Protein AF-A0A1Q8BU65-F1 (afdb_monomer_lite)

Structure (mmCIF, N/CA/C/O backbone):
data_AF-A0A1Q8BU65-F1
#
_entry.id   AF-A0A1Q8BU65-F1
#
loop_
_atom_site.group_PDB
_atom_site.id
_atom_site.type_symbol
_atom_site.label_atom_id
_atom_site.label_alt_id
_atom_site.label_comp_id
_atom_site.label_asym_id
_atom_site.label_entity_id
_atom_site.label_seq_id
_atom_site.pdbx_PDB_ins_code
_atom_site.Cartn_x
_atom_site.Cartn_y
_atom_site.Cartn_z
_atom_site.occupancy
_atom_site.B_iso_or_equiv
_atom_site.auth_seq_id
_atom_site.auth_comp_id
_atom_site.auth_asym_id
_atom_site.auth_atom_id
_atom_site.pdbx_PDB_model_num
ATOM 1 N N . MET A 1 1 ? 13.950 17.066 -36.944 1.00 43.44 1 MET A N 1
ATOM 2 C CA . MET A 1 1 ? 15.212 16.468 -36.474 1.00 43.44 1 MET A CA 1
ATOM 3 C C . MET A 1 1 ? 15.162 16.572 -34.968 1.00 43.44 1 MET A C 1
ATOM 5 O O . MET A 1 1 ? 15.185 17.680 -34.462 1.00 43.44 1 MET A O 1
ATOM 9 N N . SER A 1 2 ? 14.861 15.469 -34.291 1.00 47.00 2 SER A N 1
ATOM 10 C CA . SER A 1 2 ? 14.863 15.409 -32.830 1.00 47.00 2 SER A CA 1
ATOM 11 C C . SER A 1 2 ? 16.308 15.504 -32.362 1.00 47.00 2 SER A C 1
ATOM 13 O O . SER A 1 2 ? 17.124 14.721 -32.850 1.00 47.00 2 SER A O 1
ATOM 15 N N . ASP A 1 3 ? 16.612 16.438 -31.462 1.00 57.09 3 ASP A N 1
ATOM 16 C CA . ASP A 1 3 ? 17.866 16.412 -30.709 1.00 57.09 3 ASP A CA 1
ATOM 17 C C . ASP A 1 3 ? 17.994 15.014 -30.096 1.00 57.09 3 ASP A C 1
ATOM 19 O O . ASP A 1 3 ? 17.128 14.569 -29.338 1.00 57.09 3 ASP A O 1
ATOM 23 N N . GLY A 1 4 ? 18.995 14.264 -30.554 1.00 51.53 4 GLY A N 1
ATOM 24 C CA . GLY A 1 4 ? 19.267 12.932 -30.036 1.00 51.53 4 GLY A CA 1
ATOM 25 C C . GLY A 1 4 ? 19.590 13.030 -28.551 1.00 51.53 4 GLY A C 1
ATOM 26 O O . GLY A 1 4 ? 20.219 13.989 -28.110 1.00 51.53 4 GLY A O 1
ATOM 27 N N . PHE A 1 5 ? 19.151 12.043 -27.774 1.00 56.84 5 PHE A N 1
ATOM 28 C CA . PHE A 1 5 ? 19.595 11.895 -26.394 1.00 56.84 5 PHE A CA 1
ATOM 29 C C . PHE A 1 5 ? 21.089 11.546 -26.405 1.00 56.84 5 PHE A C 1
ATOM 31 O O . PHE A 1 5 ? 21.449 10.390 -26.612 1.00 56.84 5 PHE A O 1
ATOM 38 N N . ASP A 1 6 ? 21.943 12.553 -26.229 1.00 69.88 6 ASP A N 1
ATOM 39 C CA . ASP A 1 6 ? 23.376 12.377 -26.006 1.00 69.88 6 ASP A CA 1
ATOM 40 C C . ASP A 1 6 ? 23.592 12.014 -24.533 1.00 69.88 6 ASP A C 1
ATOM 42 O O . ASP A 1 6 ? 23.467 12.851 -23.637 1.00 69.88 6 ASP A O 1
ATOM 46 N N . VAL A 1 7 ? 23.799 10.725 -24.270 1.00 67.12 7 VAL A N 1
ATOM 47 C CA . VAL A 1 7 ? 24.029 10.203 -22.923 1.00 67.12 7 VAL A CA 1
ATOM 48 C C . VAL A 1 7 ? 25.521 9.953 -22.766 1.00 67.12 7 VAL A C 1
ATOM 50 O O . VAL A 1 7 ? 26.063 8.986 -23.298 1.00 67.12 7 VAL A O 1
ATOM 53 N N . SER A 1 8 ? 26.187 10.812 -21.997 1.00 78.50 8 SER A N 1
ATOM 54 C CA . SER A 1 8 ? 27.605 10.656 -21.686 1.00 78.50 8 SER A CA 1
ATOM 55 C C . SER A 1 8 ? 27.822 9.487 -20.719 1.00 78.50 8 SER A C 1
ATOM 57 O O . SER A 1 8 ? 27.457 9.546 -19.542 1.00 78.50 8 SER A O 1
ATOM 59 N N . VAL A 1 9 ? 28.460 8.418 -21.202 1.00 75.00 9 VAL A N 1
ATOM 60 C CA . VAL A 1 9 ? 28.850 7.247 -20.390 1.00 75.00 9 VAL A CA 1
ATOM 61 C C . VAL A 1 9 ? 29.740 7.658 -19.210 1.00 75.00 9 VAL A C 1
ATOM 63 O O . VAL A 1 9 ? 29.619 7.130 -18.104 1.00 75.00 9 VAL A O 1
ATOM 66 N N . GLU A 1 10 ? 30.595 8.656 -19.422 1.00 72.94 10 GLU A N 1
ATOM 67 C CA . GLU A 1 10 ? 31.465 9.221 -18.392 1.00 72.94 10 GLU A CA 1
ATOM 68 C C . GLU A 1 10 ? 30.662 9.934 -17.289 1.00 72.94 10 GLU A C 1
ATOM 70 O O . GLU A 1 10 ? 30.972 9.821 -16.101 1.00 72.94 10 GLU A O 1
ATOM 75 N N . GLU A 1 11 ? 29.587 10.636 -17.654 1.00 72.19 11 GLU A N 1
ATOM 76 C CA . GLU A 1 11 ? 28.695 11.284 -16.690 1.00 72.19 11 GLU A CA 1
ATOM 77 C C . GLU A 1 11 ? 27.907 10.259 -15.864 1.00 72.19 11 GLU A C 1
ATOM 79 O O . GLU A 1 11 ? 27.803 10.402 -14.644 1.00 72.19 11 GLU A O 1
ATOM 84 N N . LEU A 1 12 ? 27.442 9.178 -16.500 1.00 63.44 12 LEU A N 1
ATOM 85 C CA . LEU A 1 12 ? 26.808 8.044 -15.822 1.00 63.44 12 LEU A CA 1
ATOM 86 C C . LEU A 1 12 ? 27.739 7.395 -14.790 1.00 63.44 12 LEU A C 1
ATOM 88 O O . LEU A 1 12 ? 27.337 7.193 -13.641 1.00 63.44 12 LEU A O 1
ATOM 92 N N . ARG A 1 13 ? 28.994 7.113 -15.165 1.00 69.19 13 ARG A N 1
ATOM 93 C CA . ARG A 1 13 ? 30.001 6.541 -14.254 1.00 69.19 13 ARG A CA 1
ATOM 94 C C . ARG A 1 13 ? 30.304 7.476 -13.082 1.00 69.19 13 ARG A C 1
ATOM 96 O O . ARG A 1 13 ? 30.359 7.024 -11.938 1.00 69.19 13 ARG A O 1
ATOM 103 N N . ARG A 1 14 ? 30.422 8.784 -13.336 1.00 76.75 14 ARG A N 1
ATOM 104 C CA . ARG A 1 14 ? 30.618 9.798 -12.286 1.00 76.75 14 ARG A CA 1
ATOM 105 C C . ARG A 1 14 ? 29.435 9.865 -11.320 1.00 76.75 14 ARG A C 1
ATOM 107 O O . ARG A 1 14 ? 29.642 9.963 -10.112 1.00 76.75 14 ARG A O 1
ATOM 114 N N . HIS A 1 15 ? 28.207 9.792 -11.832 1.00 64.44 15 HIS A N 1
ATOM 115 C CA . HIS A 1 15 ? 27.009 9.802 -10.997 1.00 64.44 15 HIS A CA 1
ATOM 116 C C . HIS A 1 15 ? 26.916 8.542 -10.128 1.00 64.44 15 HIS A C 1
ATOM 118 O O . HIS A 1 15 ? 26.659 8.641 -8.930 1.00 64.44 15 HIS A O 1
ATOM 124 N N . ALA A 1 16 ? 27.207 7.370 -10.698 1.00 62.78 16 ALA A N 1
ATOM 125 C CA . ALA A 1 16 ? 27.256 6.109 -9.963 1.00 62.78 16 ALA A CA 1
ATOM 126 C C . ALA A 1 16 ? 28.295 6.138 -8.822 1.00 62.78 16 ALA A C 1
ATOM 128 O O . ALA A 1 16 ? 28.001 5.684 -7.716 1.00 62.78 16 ALA A O 1
ATOM 129 N N . ALA A 1 17 ? 29.474 6.727 -9.053 1.00 68.81 17 ALA A N 1
ATOM 130 C CA . ALA A 1 17 ? 30.494 6.908 -8.018 1.00 68.81 17 ALA A CA 1
ATOM 131 C C . ALA A 1 17 ? 30.021 7.837 -6.884 1.00 68.81 17 ALA A C 1
ATOM 133 O O . ALA A 1 17 ? 30.108 7.467 -5.716 1.00 68.81 17 ALA A O 1
ATOM 134 N N . ALA A 1 18 ? 29.439 8.995 -7.218 1.00 68.62 18 ALA A N 1
ATOM 135 C CA . ALA A 1 18 ? 28.913 9.937 -6.224 1.00 68.62 18 ALA A CA 1
ATOM 136 C C . ALA A 1 18 ? 27.801 9.318 -5.355 1.00 68.62 18 ALA A C 1
ATOM 138 O O . ALA A 1 18 ? 27.699 9.584 -4.157 1.00 68.62 18 ALA A O 1
ATOM 139 N N . VAL A 1 19 ? 26.976 8.468 -5.964 1.00 63.88 19 VAL A N 1
ATOM 140 C CA . VAL A 1 19 ? 25.928 7.702 -5.288 1.00 63.88 19 VAL A CA 1
ATOM 141 C C . VAL A 1 19 ? 26.532 6.667 -4.322 1.00 63.88 19 VAL A C 1
ATOM 143 O O . VAL A 1 19 ? 26.076 6.563 -3.181 1.00 63.88 19 VAL A O 1
ATOM 146 N N . GLY A 1 20 ? 27.603 5.973 -4.719 1.00 65.94 20 GLY A N 1
ATOM 147 C CA . GLY A 1 20 ? 28.366 5.081 -3.838 1.00 65.94 20 GLY A CA 1
ATOM 148 C C . GLY A 1 20 ? 29.001 5.803 -2.642 1.00 65.94 20 GLY A C 1
ATOM 149 O O . GLY A 1 20 ? 28.881 5.340 -1.505 1.00 65.94 20 GLY A O 1
ATOM 150 N N . ASP A 1 21 ? 29.597 6.976 -2.867 1.00 69.94 21 ASP A N 1
ATOM 151 C CA . ASP A 1 21 ? 30.180 7.803 -1.801 1.00 69.94 21 ASP A CA 1
ATOM 152 C C . ASP A 1 21 ? 29.122 8.242 -0.778 1.00 69.94 21 ASP A C 1
ATOM 154 O O . ASP A 1 21 ? 29.350 8.172 0.434 1.00 69.94 21 ASP A O 1
ATOM 158 N N . LEU A 1 22 ? 27.933 8.641 -1.247 1.00 60.38 22 LEU A N 1
ATOM 159 C CA . LEU A 1 22 ? 26.816 9.010 -0.378 1.00 60.38 22 LEU A CA 1
ATOM 160 C C . LEU A 1 22 ? 26.353 7.823 0.478 1.00 60.38 22 LEU A C 1
ATOM 162 O O . LEU A 1 22 ? 26.135 7.987 1.679 1.00 60.38 22 LEU A O 1
ATOM 166 N N . ALA A 1 23 ? 26.255 6.618 -0.092 1.00 62.38 23 ALA A N 1
ATOM 167 C CA . ALA A 1 23 ? 25.953 5.415 0.688 1.00 62.38 23 ALA A CA 1
ATOM 168 C C . ALA A 1 23 ? 27.019 5.125 1.756 1.00 62.38 23 ALA A C 1
ATOM 170 O O . ALA A 1 23 ? 26.667 4.769 2.883 1.00 62.38 23 ALA A O 1
ATOM 171 N N . GLY A 1 24 ? 28.303 5.333 1.449 1.00 66.38 24 GLY A N 1
ATOM 172 C CA . GLY A 1 24 ? 29.386 5.226 2.430 1.00 66.38 24 GLY A CA 1
ATOM 173 C C . GLY A 1 24 ? 29.240 6.226 3.584 1.00 66.38 24 GLY A C 1
ATOM 174 O O . GLY A 1 24 ? 29.381 5.865 4.757 1.00 66.38 24 GLY A O 1
ATOM 175 N N . GLN A 1 25 ? 28.873 7.474 3.279 1.00 69.06 25 GLN A N 1
ATOM 176 C CA . GLN A 1 25 ? 28.600 8.499 4.294 1.00 69.06 25 GLN A CA 1
ATOM 177 C C . GLN A 1 25 ? 27.406 8.118 5.178 1.00 69.06 25 GLN A C 1
ATOM 179 O O . GLN A 1 25 ? 27.493 8.193 6.401 1.00 69.06 25 GLN A O 1
ATOM 184 N N . VAL A 1 26 ? 26.318 7.628 4.584 1.00 63.75 26 VAL A N 1
ATOM 185 C CA . VAL A 1 26 ? 25.134 7.163 5.324 1.00 63.75 26 VAL A CA 1
ATOM 186 C C . VAL A 1 26 ? 25.473 5.969 6.226 1.00 63.75 26 VAL A C 1
ATOM 188 O O . VAL A 1 26 ? 25.103 5.956 7.400 1.00 63.75 26 VAL A O 1
ATOM 191 N N . SER A 1 27 ? 26.235 4.995 5.722 1.00 65.69 27 SER A N 1
ATOM 192 C CA . SER A 1 27 ? 26.669 3.831 6.504 1.00 65.69 27 SER A CA 1
ATOM 193 C C . SER A 1 27 ? 27.560 4.222 7.687 1.00 65.69 27 SER A C 1
ATOM 195 O O . SER A 1 27 ? 27.407 3.682 8.783 1.00 65.69 27 SER A O 1
ATOM 197 N N . SER A 1 28 ? 28.490 5.158 7.486 1.00 71.19 28 SER A N 1
ATOM 198 C CA . SER A 1 28 ? 29.379 5.640 8.553 1.00 71.19 28 SER A CA 1
ATOM 199 C C . SER A 1 28 ? 28.641 6.484 9.595 1.00 71.19 28 SER A C 1
ATOM 201 O O . SER A 1 28 ? 28.908 6.336 10.787 1.00 71.19 28 SER A O 1
ATOM 203 N N . ALA A 1 29 ? 27.657 7.289 9.184 1.00 67.38 29 ALA A N 1
ATOM 204 C CA . ALA A 1 29 ? 26.763 7.993 10.101 1.00 67.38 29 ALA A CA 1
ATOM 205 C C . ALA A 1 29 ? 25.936 7.013 10.951 1.00 67.38 29 ALA A C 1
ATOM 207 O O . ALA A 1 29 ? 25.823 7.197 12.161 1.00 67.38 29 ALA A O 1
ATOM 208 N N . GLY A 1 30 ? 2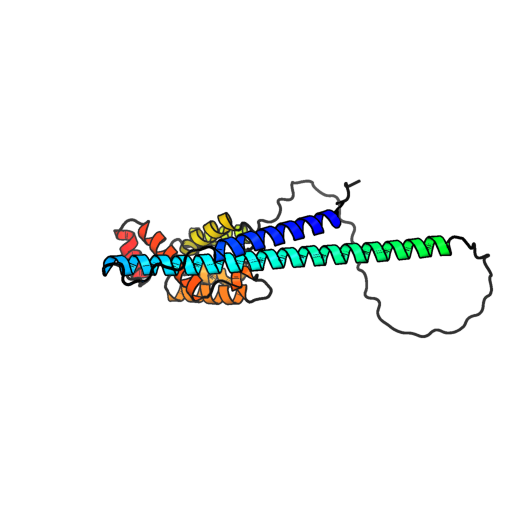5.429 5.932 10.347 1.00 63.00 30 GLY A N 1
ATOM 209 C CA . GLY A 1 30 ? 24.743 4.861 11.074 1.00 63.00 30 GLY A CA 1
ATOM 210 C C . GLY A 1 30 ? 25.642 4.183 12.114 1.00 63.00 30 GLY A C 1
ATOM 211 O O . GLY A 1 30 ? 25.217 3.967 13.250 1.00 63.00 30 GLY A O 1
ATOM 212 N N . ALA A 1 31 ? 26.905 3.918 11.767 1.00 70.25 31 ALA A N 1
ATOM 213 C CA . ALA A 1 31 ? 27.892 3.324 12.673 1.00 70.25 31 ALA A CA 1
ATOM 214 C C . ALA A 1 31 ? 28.334 4.264 13.812 1.00 70.25 31 ALA A C 1
ATOM 216 O O . ALA A 1 31 ? 28.728 3.790 14.875 1.00 70.25 31 ALA A O 1
ATOM 217 N N . ALA A 1 32 ? 28.248 5.583 13.614 1.00 72.31 32 ALA A N 1
ATOM 218 C CA . ALA A 1 32 ? 28.574 6.589 14.626 1.00 72.31 32 ALA A CA 1
ATOM 219 C C . ALA A 1 32 ? 27.469 6.787 15.682 1.00 72.31 32 ALA A C 1
ATOM 221 O O . ALA A 1 32 ? 27.647 7.568 16.620 1.00 72.31 32 ALA A O 1
ATOM 222 N N . THR A 1 33 ? 26.332 6.094 15.553 1.00 63.41 33 THR A N 1
ATOM 223 C CA . THR A 1 33 ? 25.245 6.170 16.533 1.00 63.41 33 THR A CA 1
ATOM 224 C C . THR A 1 33 ? 25.711 5.547 17.856 1.00 63.41 33 THR A C 1
ATOM 226 O O . THR A 1 33 ? 26.086 4.371 17.865 1.00 63.41 33 THR A O 1
ATOM 229 N N . PRO A 1 34 ? 25.715 6.293 18.979 1.00 64.44 34 PRO A N 1
ATOM 230 C CA . PRO A 1 34 ? 26.179 5.763 20.255 1.00 64.44 34 PRO A CA 1
ATOM 231 C C . PRO A 1 34 ? 25.346 4.538 20.671 1.00 64.44 34 PRO A C 1
ATOM 233 O O . PRO A 1 34 ? 24.143 4.495 20.393 1.00 64.44 34 PRO A O 1
ATOM 236 N N . PRO A 1 35 ? 25.959 3.538 21.332 1.00 66.12 35 PRO A N 1
ATOM 237 C CA . PRO A 1 35 ? 25.227 2.375 21.813 1.00 66.12 35 PRO A CA 1
ATOM 238 C C . PRO A 1 35 ? 24.107 2.819 22.768 1.00 66.12 35 PRO A C 1
ATOM 240 O O . PRO A 1 35 ? 24.286 3.801 23.498 1.00 66.12 35 PRO A O 1
ATOM 243 N N . PRO A 1 36 ? 22.956 2.121 22.775 1.00 60.84 36 PRO A N 1
ATOM 244 C CA . PRO A 1 36 ? 21.858 2.458 23.669 1.00 60.84 36 PRO A CA 1
ATOM 245 C C . PRO A 1 36 ? 22.358 2.464 25.115 1.00 60.84 36 PRO A C 1
ATOM 247 O O . PRO A 1 36 ? 23.048 1.546 25.562 1.00 60.84 36 PRO A O 1
ATOM 250 N N . VAL A 1 37 ? 22.038 3.540 25.832 1.00 67.62 37 VAL A N 1
ATOM 251 C CA . VAL A 1 37 ? 22.408 3.720 27.239 1.00 67.62 37 VAL A CA 1
ATOM 252 C C . VAL A 1 37 ? 21.786 2.575 28.047 1.00 67.62 37 VAL A C 1
ATOM 254 O O . VAL A 1 37 ? 20.583 2.341 27.949 1.00 67.62 37 VAL A O 1
ATOM 257 N N . GLY A 1 38 ? 22.610 1.831 28.794 1.00 58.50 38 GLY A N 1
ATOM 258 C CA . GLY A 1 38 ? 22.202 0.613 29.504 1.00 58.50 38 GLY A CA 1
ATOM 259 C C . GLY A 1 38 ? 20.982 0.820 30.410 1.00 58.50 38 GLY A C 1
ATOM 260 O O . GLY A 1 38 ? 20.897 1.808 31.140 1.00 58.50 38 GLY A O 1
ATOM 261 N N . GLY A 1 39 ? 20.042 -0.129 30.346 1.00 55.66 39 GLY A N 1
ATOM 262 C CA . GLY A 1 39 ? 18.684 -0.044 30.901 1.00 55.66 39 GLY A CA 1
ATOM 263 C C . GLY A 1 39 ? 18.560 0.090 32.423 1.00 55.66 39 GLY A C 1
ATOM 264 O O . GLY A 1 39 ? 17.457 0.331 32.905 1.00 55.66 39 GLY A O 1
ATOM 265 N N . ASP A 1 40 ? 19.658 0.015 33.174 1.00 59.66 40 ASP A N 1
ATOM 266 C CA . ASP A 1 40 ? 19.638 0.088 34.642 1.00 59.66 40 ASP A CA 1
ATOM 267 C C . ASP A 1 40 ? 19.577 1.529 35.186 1.00 59.66 40 ASP A C 1
ATOM 269 O O . ASP A 1 40 ? 19.433 1.740 36.390 1.00 59.66 40 ASP A O 1
ATOM 273 N N . ALA A 1 41 ? 19.683 2.544 34.321 1.00 57.19 41 ALA A N 1
ATOM 274 C CA . ALA A 1 41 ? 19.733 3.947 34.739 1.00 57.19 41 ALA A CA 1
ATOM 275 C C . ALA A 1 41 ? 18.356 4.595 34.983 1.00 57.19 41 ALA A C 1
ATOM 277 O O . ALA A 1 41 ? 18.295 5.716 35.494 1.00 57.19 41 ALA A O 1
ATOM 278 N N . PHE A 1 42 ? 17.246 3.933 34.636 1.00 54.03 42 PHE A N 1
ATOM 279 C CA . PHE A 1 42 ? 15.922 4.551 34.699 1.00 54.03 42 PHE A CA 1
ATOM 280 C C . PHE A 1 42 ? 14.871 3.672 35.390 1.00 54.03 42 PHE A C 1
ATOM 282 O O . PHE A 1 42 ? 14.851 2.456 35.246 1.00 54.03 42 PHE A O 1
ATOM 289 N N . SER A 1 43 ? 13.972 4.316 36.147 1.00 67.06 43 SER A N 1
ATOM 290 C CA . SER A 1 43 ? 12.814 3.680 36.804 1.00 67.06 43 SER A CA 1
ATOM 291 C C . SER A 1 43 ? 11.914 2.915 35.816 1.00 67.06 43 SER A C 1
ATOM 293 O O . SER A 1 43 ? 12.042 3.078 34.605 1.00 67.06 43 SER A O 1
ATOM 295 N N . THR A 1 44 ? 10.930 2.153 36.311 1.00 68.75 44 THR A N 1
ATOM 296 C CA . THR A 1 44 ? 9.953 1.404 35.489 1.00 68.75 44 THR A CA 1
ATOM 297 C C . THR A 1 44 ? 9.315 2.238 34.368 1.00 68.75 44 THR A C 1
ATOM 299 O O . THR A 1 44 ? 9.026 1.700 33.308 1.00 68.75 44 THR A O 1
ATOM 302 N N . ILE A 1 45 ? 9.142 3.555 34.554 1.00 63.16 45 ILE A N 1
ATOM 303 C CA . ILE A 1 45 ? 8.647 4.467 33.506 1.00 63.16 45 ILE A CA 1
ATOM 304 C C . ILE A 1 45 ? 9.699 4.689 32.411 1.00 63.16 45 ILE A C 1
ATOM 306 O O . ILE A 1 45 ? 9.369 4.705 31.230 1.00 63.16 45 ILE A O 1
ATOM 310 N N . GLY A 1 46 ? 10.973 4.828 32.771 1.00 54.03 46 GLY A N 1
ATOM 311 C CA . GLY A 1 46 ? 12.047 4.991 31.794 1.00 54.03 46 GLY A CA 1
ATOM 312 C C . GLY A 1 46 ? 12.381 3.714 31.027 1.00 54.03 46 GLY A C 1
ATOM 313 O O . GLY A 1 46 ? 12.780 3.818 29.874 1.00 54.03 46 GLY A O 1
ATOM 314 N N . ALA A 1 47 ? 12.121 2.527 31.585 1.00 58.88 47 ALA A N 1
ATOM 315 C CA . ALA A 1 47 ? 12.250 1.265 30.849 1.00 58.88 47 ALA A CA 1
ATOM 316 C C . ALA A 1 47 ? 11.376 1.240 29.575 1.00 58.88 47 ALA A C 1
ATOM 318 O O . ALA A 1 47 ? 11.839 0.800 28.522 1.00 58.88 47 ALA A O 1
ATOM 319 N N . PHE A 1 48 ? 10.159 1.800 29.630 1.00 65.62 48 PHE A N 1
ATOM 320 C CA . PHE A 1 48 ? 9.289 1.932 28.454 1.00 65.62 48 PHE A CA 1
ATOM 321 C C . PHE A 1 48 ? 9.863 2.885 27.395 1.00 65.62 48 PHE A C 1
ATOM 323 O O . PHE A 1 48 ? 9.859 2.553 26.211 1.00 65.62 48 PHE A O 1
ATOM 330 N N . PHE A 1 49 ? 10.391 4.047 27.799 1.00 62.97 49 PHE A N 1
ATOM 331 C CA . PHE A 1 49 ? 11.011 4.994 26.862 1.00 62.97 49 PHE A CA 1
ATOM 332 C C . PHE A 1 49 ? 12.280 4.423 26.226 1.00 62.97 49 PHE A C 1
ATOM 334 O O . PHE A 1 49 ? 12.483 4.586 25.025 1.00 62.97 49 PHE A O 1
ATOM 341 N N . THR A 1 50 ? 13.100 3.703 26.994 1.00 63.12 50 THR A N 1
ATOM 342 C CA . THR A 1 50 ? 14.284 3.018 26.465 1.00 63.12 50 THR A CA 1
ATOM 343 C C . THR A 1 50 ? 13.889 1.966 25.437 1.00 63.12 50 THR A C 1
ATOM 345 O O . THR A 1 50 ? 14.482 1.921 24.365 1.00 63.12 50 THR A O 1
ATOM 348 N N . GLN A 1 51 ? 12.854 1.166 25.702 1.00 66.31 51 GLN A N 1
ATOM 349 C CA . GLN A 1 51 ? 12.401 0.156 24.748 1.00 66.31 51 GLN A CA 1
ATOM 350 C C . GLN A 1 51 ? 11.823 0.774 23.466 1.00 66.31 51 GLN A C 1
ATOM 352 O O . GLN A 1 51 ? 12.104 0.282 22.373 1.00 66.31 51 GLN A O 1
ATOM 357 N N . ALA A 1 52 ? 11.100 1.893 23.575 1.00 58.44 52 ALA A N 1
ATOM 358 C CA . ALA A 1 52 ? 10.633 2.650 22.415 1.00 58.44 52 ALA A CA 1
ATOM 359 C C . ALA A 1 52 ? 11.798 3.226 21.588 1.00 58.44 52 ALA A C 1
ATOM 361 O O . ALA A 1 52 ? 11.783 3.142 20.363 1.00 58.44 52 ALA A O 1
ATOM 362 N N . LEU A 1 53 ? 12.832 3.766 22.244 1.00 54.25 53 LEU A N 1
ATOM 363 C CA . LEU A 1 53 ? 14.025 4.297 21.575 1.00 54.25 53 LEU A CA 1
ATOM 364 C C . LEU A 1 53 ? 14.867 3.198 20.916 1.00 54.25 53 LEU A C 1
ATOM 366 O O . LEU A 1 53 ? 15.363 3.402 19.811 1.00 54.25 53 LEU A O 1
ATOM 370 N N . VAL A 1 54 ? 15.007 2.035 21.560 1.00 68.38 54 VAL A N 1
ATOM 371 C CA . VAL A 1 54 ? 15.695 0.871 20.980 1.00 68.38 54 VAL A CA 1
ATOM 372 C C . VAL A 1 54 ? 14.951 0.387 19.739 1.00 68.38 54 VAL A C 1
ATOM 374 O O . VAL A 1 54 ? 15.570 0.259 18.687 1.00 68.38 54 VAL A O 1
ATOM 377 N N . SER A 1 55 ? 13.628 0.224 19.824 1.00 65.81 55 SER A N 1
ATOM 378 C CA . SER A 1 55 ? 12.807 -0.189 18.681 1.00 65.81 55 SER A CA 1
ATOM 379 C C . SER A 1 55 ? 12.865 0.823 17.530 1.00 65.81 55 SER A C 1
ATOM 381 O O . SER A 1 55 ? 13.069 0.441 16.379 1.00 65.81 55 SER A O 1
ATOM 383 N N . ALA A 1 56 ? 12.770 2.124 17.823 1.00 57.03 56 ALA A N 1
ATOM 384 C CA . ALA A 1 56 ? 12.920 3.168 16.810 1.00 57.03 56 ALA A CA 1
ATOM 385 C C . ALA A 1 56 ? 14.328 3.168 16.182 1.00 57.03 56 ALA A C 1
ATOM 387 O O . ALA A 1 56 ? 14.472 3.388 14.980 1.00 57.03 56 ALA A O 1
ATOM 388 N N . GLY A 1 57 ? 15.367 2.893 16.975 1.00 61.56 57 GLY A N 1
ATOM 389 C CA . GLY A 1 57 ? 16.745 2.770 16.500 1.00 61.56 57 GLY A CA 1
ATOM 390 C C . GLY A 1 57 ? 16.970 1.549 15.604 1.00 61.56 57 GLY A C 1
ATOM 391 O O . GLY A 1 57 ? 17.708 1.642 14.624 1.00 61.56 57 GLY A O 1
ATOM 392 N N . GLU A 1 58 ? 16.325 0.421 15.899 1.00 68.38 58 GLU A N 1
ATOM 393 C CA . GLU A 1 58 ? 16.336 -0.773 15.044 1.00 68.38 58 GLU A CA 1
ATOM 394 C C . GLU A 1 58 ? 15.646 -0.508 13.703 1.00 68.38 58 GLU A C 1
ATOM 396 O O . GLU A 1 58 ? 16.252 -0.758 12.662 1.00 68.38 58 GLU A O 1
ATOM 401 N N . GLN A 1 59 ? 14.459 0.107 13.718 1.00 58.50 59 GLN A N 1
ATOM 402 C CA . GLN A 1 59 ? 13.743 0.506 12.499 1.00 58.50 59 GLN A CA 1
ATOM 403 C C . GLN A 1 59 ? 14.553 1.500 11.654 1.00 58.50 59 GLN A C 1
ATOM 405 O O . GLN A 1 59 ? 14.608 1.388 10.430 1.00 58.50 59 GLN A O 1
ATOM 410 N N . LEU A 1 60 ? 15.228 2.463 12.296 1.00 61.03 60 LEU A N 1
ATOM 411 C CA . LEU A 1 60 ? 16.108 3.400 11.599 1.00 61.03 60 LEU A CA 1
ATOM 412 C C . LEU A 1 60 ? 17.307 2.682 10.965 1.00 61.03 60 LEU A C 1
ATOM 414 O O . LEU A 1 60 ? 17.646 2.967 9.818 1.00 61.03 60 LEU A O 1
ATOM 418 N N . ARG A 1 61 ? 17.940 1.742 11.679 1.00 65.25 61 ARG A N 1
ATOM 419 C CA . ARG A 1 61 ? 19.062 0.952 11.148 1.00 65.25 61 ARG A CA 1
ATOM 420 C C . ARG A 1 61 ? 18.633 0.122 9.940 1.00 65.25 61 ARG A C 1
ATOM 422 O O . ARG A 1 61 ? 19.319 0.141 8.924 1.00 65.25 61 ARG A O 1
ATOM 429 N N . GLU A 1 62 ? 17.486 -0.541 10.021 1.00 70.81 62 GLU A N 1
ATOM 430 C CA . GLU A 1 62 ? 16.923 -1.322 8.918 1.00 70.81 62 GLU A CA 1
ATOM 431 C C . GLU A 1 62 ? 16.595 -0.448 7.696 1.00 70.81 62 GLU A C 1
ATOM 433 O O . GLU A 1 62 ? 16.913 -0.809 6.557 1.00 70.81 62 GLU A O 1
ATOM 438 N N . ALA A 1 63 ? 16.019 0.738 7.918 1.00 61.34 63 ALA A N 1
ATOM 439 C CA . ALA A 1 63 ? 15.755 1.702 6.855 1.00 61.34 63 ALA A CA 1
ATOM 440 C C . ALA A 1 63 ? 17.053 2.192 6.188 1.00 61.34 63 ALA A C 1
ATOM 442 O O . ALA A 1 63 ? 17.106 2.309 4.962 1.00 61.34 63 ALA A O 1
ATOM 443 N N . LEU A 1 64 ? 18.112 2.431 6.971 1.00 63.91 64 LEU A N 1
ATOM 444 C CA . LEU A 1 64 ? 19.430 2.821 6.461 1.00 63.91 64 LEU A CA 1
ATOM 445 C C . LEU A 1 64 ? 20.081 1.700 5.643 1.00 63.91 64 LEU A C 1
ATOM 447 O O . LEU A 1 64 ? 20.553 1.963 4.540 1.00 63.91 64 LEU A O 1
ATOM 451 N N . GLU A 1 65 ? 20.066 0.460 6.138 1.00 72.75 65 GLU A N 1
ATOM 452 C CA . GLU A 1 65 ? 20.560 -0.710 5.398 1.00 72.75 65 GLU A CA 1
ATOM 453 C C . GLU A 1 65 ? 19.790 -0.941 4.094 1.00 72.75 65 GLU A C 1
ATOM 455 O O . GLU A 1 65 ? 20.347 -1.339 3.072 1.00 72.75 65 GLU A O 1
ATOM 460 N N . THR A 1 66 ? 18.486 -0.685 4.108 1.00 69.75 66 THR A N 1
ATOM 461 C CA . THR A 1 66 ? 17.653 -0.780 2.909 1.00 69.75 66 THR A CA 1
ATOM 462 C C . THR A 1 66 ? 17.982 0.333 1.918 1.00 69.75 66 THR A C 1
ATOM 464 O O . THR A 1 66 ? 18.106 0.075 0.719 1.00 69.75 66 THR A O 1
ATOM 467 N N . GLY A 1 67 ? 18.186 1.556 2.411 1.00 63.12 67 GLY A N 1
ATOM 468 C CA . GLY A 1 67 ? 18.628 2.690 1.605 1.00 63.12 67 GLY A CA 1
ATOM 469 C C . GLY A 1 67 ? 19.972 2.427 0.927 1.00 63.12 67 GLY A C 1
ATOM 470 O O . GLY A 1 67 ? 20.098 2.649 -0.276 1.00 63.12 67 GLY A O 1
ATOM 471 N N . THR A 1 68 ? 20.953 1.885 1.654 1.00 67.75 68 THR A N 1
ATOM 472 C CA . THR A 1 68 ? 22.264 1.541 1.083 1.00 67.75 68 THR A CA 1
ATOM 473 C C . THR A 1 68 ? 22.176 0.418 0.052 1.00 67.75 68 THR A C 1
ATOM 475 O O . THR A 1 68 ? 22.809 0.535 -0.996 1.00 67.75 68 THR A O 1
ATOM 478 N N . ARG A 1 69 ? 21.348 -0.617 0.267 1.00 71.94 69 ARG A N 1
ATOM 479 C CA . ARG A 1 69 ? 21.086 -1.649 -0.759 1.00 71.94 69 ARG A CA 1
ATOM 480 C C . ARG A 1 69 ? 20.464 -1.055 -2.022 1.00 71.94 69 ARG A C 1
ATOM 482 O O . ARG A 1 69 ? 20.974 -1.286 -3.110 1.00 71.94 69 ARG A O 1
ATOM 489 N N . SER A 1 70 ? 19.423 -0.233 -1.884 1.00 66.62 70 SER A N 1
ATOM 490 C CA . SER A 1 70 ? 18.768 0.396 -3.039 1.00 66.62 70 SER A CA 1
ATOM 491 C C . SER A 1 70 ? 19.725 1.296 -3.823 1.00 66.62 70 SER A C 1
ATOM 493 O O . SER A 1 70 ? 19.649 1.360 -5.047 1.00 66.62 70 SER A O 1
ATOM 495 N N . VAL A 1 71 ? 20.621 1.995 -3.128 1.00 67.50 71 VAL A N 1
ATOM 496 C CA . VAL A 1 71 ? 21.671 2.804 -3.747 1.00 67.50 71 VAL A CA 1
ATOM 497 C C . VAL A 1 71 ? 22.676 1.927 -4.507 1.00 67.50 71 VAL A C 1
ATOM 499 O O . VAL A 1 71 ? 23.012 2.243 -5.650 1.00 67.50 71 VAL A O 1
ATOM 502 N N . ALA A 1 72 ? 23.109 0.808 -3.924 1.00 68.44 72 ALA A N 1
ATOM 503 C CA . ALA A 1 72 ? 23.995 -0.146 -4.590 1.00 68.44 72 ALA A CA 1
ATOM 504 C C . ALA A 1 72 ? 23.343 -0.782 -5.834 1.00 68.44 72 ALA A C 1
ATOM 506 O O . ALA A 1 72 ? 24.008 -0.977 -6.854 1.00 68.44 72 ALA A O 1
ATOM 507 N N . ASP A 1 73 ? 22.035 -1.042 -5.797 1.00 68.06 73 ASP A N 1
ATOM 508 C CA . ASP A 1 73 ? 21.285 -1.551 -6.950 1.00 68.06 73 ASP A CA 1
ATOM 509 C C . ASP A 1 73 ? 21.228 -0.517 -8.084 1.00 68.06 73 ASP A C 1
ATOM 511 O O . ASP A 1 73 ? 21.439 -0.858 -9.249 1.00 68.06 73 ASP A O 1
ATOM 515 N N . VAL A 1 74 ? 21.001 0.763 -7.756 1.00 68.31 74 VAL A N 1
ATOM 516 C CA . VAL A 1 74 ? 21.038 1.866 -8.734 1.00 68.31 74 VAL A CA 1
ATOM 517 C C . VAL A 1 74 ? 22.425 1.985 -9.354 1.00 68.31 74 VAL A C 1
ATOM 519 O O . VAL A 1 74 ? 22.535 2.047 -10.577 1.00 68.31 74 VAL A O 1
ATOM 522 N N . GLN A 1 75 ? 23.480 1.969 -8.538 1.00 70.56 75 GLN A N 1
ATOM 523 C CA . GLN A 1 75 ? 24.860 1.976 -9.022 1.00 70.56 75 GLN A CA 1
ATOM 524 C C . GLN A 1 75 ? 25.099 0.820 -10.006 1.00 70.56 75 GLN A C 1
ATOM 526 O O . GLN A 1 75 ? 25.558 1.049 -11.123 1.00 70.56 75 GLN A O 1
ATOM 531 N N . THR A 1 76 ? 24.727 -0.402 -9.617 1.00 72.81 76 THR A N 1
ATOM 532 C CA . THR A 1 76 ? 24.862 -1.606 -10.451 1.00 72.81 76 THR A CA 1
ATOM 533 C C . THR A 1 76 ? 24.115 -1.463 -11.778 1.00 72.81 76 THR A C 1
ATOM 535 O O . THR A 1 76 ? 24.662 -1.774 -12.837 1.00 72.81 76 THR A O 1
ATOM 538 N N . GLY A 1 77 ? 22.883 -0.947 -11.744 1.00 69.06 77 GLY A N 1
ATOM 539 C CA . GLY A 1 77 ? 22.074 -0.711 -12.938 1.00 69.06 77 GLY A CA 1
ATOM 540 C C . GLY A 1 77 ? 22.700 0.308 -13.890 1.00 69.06 77 GLY A C 1
ATOM 541 O O . GLY A 1 77 ? 22.764 0.061 -15.093 1.00 69.06 77 GLY A O 1
ATOM 542 N N . LEU A 1 78 ? 23.207 1.427 -13.364 1.00 71.56 78 LEU A N 1
ATOM 543 C CA . LEU A 1 78 ? 23.877 2.454 -14.169 1.00 71.56 78 LEU A CA 1
ATOM 544 C C . LEU A 1 78 ? 25.170 1.921 -14.803 1.00 71.56 78 LEU A C 1
ATOM 546 O O . LEU A 1 78 ? 25.415 2.188 -15.979 1.00 71.56 78 LEU A O 1
ATOM 550 N N . SER A 1 79 ?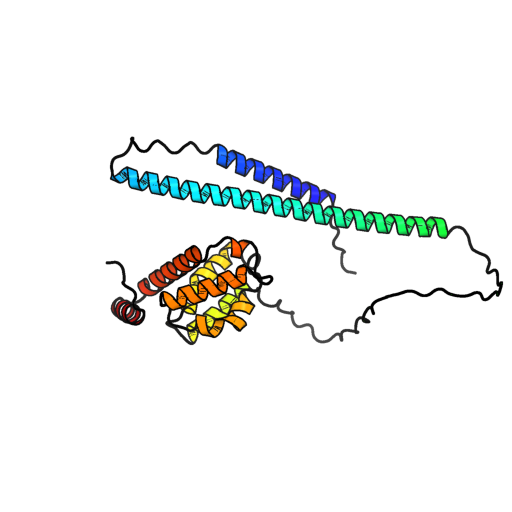 25.961 1.127 -14.071 1.00 71.75 79 SER A N 1
ATOM 551 C CA . SER A 1 79 ? 27.145 0.453 -14.620 1.00 71.75 79 SER A CA 1
ATOM 552 C C . SER A 1 79 ? 26.781 -0.521 -15.742 1.00 71.75 79 SER A C 1
ATOM 554 O O . SER A 1 79 ? 27.380 -0.465 -16.809 1.00 71.75 79 SER A O 1
ATOM 556 N N . ALA A 1 80 ? 25.748 -1.346 -15.557 1.00 71.44 80 ALA A N 1
ATOM 557 C CA . ALA A 1 80 ? 25.299 -2.270 -16.596 1.00 71.44 80 ALA A CA 1
ATOM 558 C C . ALA A 1 80 ? 24.817 -1.541 -17.864 1.00 71.44 80 ALA A C 1
ATOM 560 O O . ALA A 1 80 ? 25.089 -1.989 -18.976 1.00 71.44 80 ALA A O 1
ATOM 561 N N . VAL A 1 81 ? 24.120 -0.408 -17.715 1.00 73.12 81 VAL A N 1
ATOM 562 C CA . VAL A 1 81 ? 23.709 0.430 -18.853 1.00 73.12 81 VAL A CA 1
ATOM 563 C C . VAL A 1 81 ? 24.931 1.005 -19.571 1.00 73.12 81 VAL A C 1
ATOM 565 O O . VAL A 1 81 ? 25.002 0.914 -20.796 1.00 73.12 81 VAL A O 1
ATOM 568 N N . ALA A 1 82 ? 25.904 1.541 -18.831 1.00 76.25 82 ALA A N 1
ATOM 569 C CA . ALA A 1 82 ? 27.158 2.038 -19.395 1.00 76.25 82 ALA A CA 1
ATOM 570 C C . ALA A 1 82 ? 27.891 0.957 -20.215 1.00 76.25 82 ALA A C 1
ATOM 572 O O . ALA A 1 82 ? 28.278 1.221 -21.352 1.00 76.25 82 ALA A O 1
ATOM 573 N N . ASP A 1 83 ? 27.992 -0.268 -19.692 1.00 78.31 83 ASP A N 1
ATOM 574 C CA . ASP A 1 83 ? 28.642 -1.394 -20.379 1.00 78.31 83 ASP A CA 1
ATOM 575 C C . ASP A 1 83 ? 27.915 -1.800 -21.675 1.00 78.31 83 ASP A C 1
ATOM 577 O O . ASP A 1 83 ? 28.537 -2.252 -22.640 1.00 78.31 83 ASP A O 1
ATOM 581 N N . VAL A 1 84 ? 26.585 -1.655 -21.723 1.00 82.12 84 VAL A N 1
ATOM 582 C CA . VAL A 1 84 ? 25.801 -1.899 -22.944 1.00 82.12 84 VAL A CA 1
ATOM 583 C C . VAL A 1 84 ? 26.071 -0.821 -23.989 1.00 82.12 84 VAL A C 1
ATOM 585 O O . VAL A 1 84 ? 26.266 -1.163 -25.154 1.00 82.12 84 VAL A O 1
ATOM 588 N N . TYR A 1 85 ? 26.111 0.454 -23.591 1.00 82.81 85 TYR A N 1
ATOM 589 C CA . TYR A 1 85 ? 26.432 1.551 -24.508 1.00 82.81 85 TYR A CA 1
ATOM 590 C C . TYR A 1 85 ? 27.834 1.401 -25.099 1.00 82.81 85 TYR A C 1
ATOM 592 O O . TYR A 1 85 ? 27.977 1.477 -26.316 1.00 82.81 85 TYR A O 1
ATOM 600 N N . GLU A 1 86 ? 28.835 1.107 -24.267 1.00 87.50 86 GLU A N 1
ATOM 601 C CA . GLU A 1 86 ? 30.216 0.882 -24.712 1.00 87.50 86 GLU A CA 1
ATOM 602 C C . GLU A 1 86 ? 30.297 -0.279 -25.715 1.00 87.50 86 GLU A C 1
ATOM 604 O O . GLU A 1 86 ? 30.873 -0.141 -26.789 1.00 87.50 86 GLU A O 1
ATOM 609 N N . ARG A 1 87 ? 29.605 -1.395 -25.447 1.00 88.12 87 ARG A N 1
ATOM 610 C CA . ARG A 1 87 ? 29.563 -2.539 -26.372 1.00 88.12 87 ARG A CA 1
ATOM 611 C C . ARG A 1 87 ? 28.900 -2.210 -27.712 1.00 88.12 87 ARG A C 1
ATOM 613 O O . ARG A 1 87 ? 29.333 -2.713 -28.752 1.00 88.12 87 ARG A O 1
ATOM 620 N N . VAL A 1 88 ? 27.813 -1.436 -27.697 1.00 87.44 88 VAL A N 1
ATOM 621 C CA . VAL A 1 88 ? 27.126 -1.003 -28.925 1.00 87.44 88 VAL A CA 1
ATOM 622 C C . VAL A 1 88 ? 28.030 -0.074 -29.731 1.00 87.44 88 VAL A C 1
ATOM 624 O O . VAL A 1 88 ? 28.134 -0.246 -30.946 1.00 87.44 88 VAL A O 1
ATOM 627 N N . ASP A 1 89 ? 28.720 0.851 -29.065 1.00 86.06 89 ASP A N 1
ATOM 628 C CA . ASP A 1 89 ? 29.660 1.771 -29.705 1.00 86.06 89 ASP A CA 1
ATOM 629 C C . ASP A 1 89 ? 30.851 1.025 -30.326 1.00 86.06 89 ASP A C 1
ATOM 631 O O . ASP A 1 89 ? 31.127 1.186 -31.514 1.00 86.06 89 ASP A O 1
ATOM 635 N N . ASP A 1 90 ? 31.460 0.088 -29.594 1.00 92.12 90 ASP A N 1
ATOM 636 C CA . ASP A 1 90 ? 32.527 -0.780 -30.105 1.00 92.12 90 ASP A CA 1
ATOM 637 C C . ASP A 1 90 ? 32.084 -1.589 -31.331 1.00 92.12 90 ASP A C 1
ATOM 639 O O . ASP A 1 90 ? 32.839 -1.748 -32.295 1.00 92.12 90 ASP A O 1
ATOM 643 N N . THR A 1 91 ? 30.847 -2.097 -31.316 1.00 91.56 91 THR A N 1
ATOM 644 C CA . THR A 1 91 ? 30.275 -2.848 -32.442 1.00 91.56 91 THR A CA 1
ATOM 645 C C . THR A 1 91 ? 30.108 -1.947 -33.666 1.00 91.56 91 THR A C 1
ATOM 647 O O . THR A 1 91 ? 30.472 -2.339 -34.777 1.00 91.56 91 THR A O 1
ATOM 650 N N . HIS A 1 92 ? 29.606 -0.722 -33.488 1.00 88.56 92 HIS A N 1
ATOM 651 C CA . HIS A 1 92 ? 29.491 0.247 -34.577 1.00 88.56 92 HIS A CA 1
ATOM 652 C C . HIS A 1 92 ? 30.859 0.693 -35.104 1.00 88.56 92 HIS A C 1
ATOM 654 O O . HIS A 1 92 ? 31.051 0.742 -36.320 1.00 88.56 92 HIS A O 1
ATOM 660 N N . ALA A 1 93 ? 31.830 0.947 -34.225 1.00 91.62 93 ALA A N 1
ATOM 661 C CA . ALA A 1 93 ? 33.192 1.296 -34.611 1.00 91.62 93 ALA A CA 1
ATOM 662 C C . ALA A 1 93 ? 33.860 0.177 -35.431 1.00 91.62 93 ALA A C 1
ATOM 664 O O . ALA A 1 93 ? 34.544 0.456 -36.416 1.00 91.62 93 ALA A O 1
ATOM 665 N N . GLN A 1 94 ? 33.634 -1.093 -35.075 1.00 91.12 94 GLN A N 1
ATOM 666 C CA . GLN A 1 94 ? 34.111 -2.242 -35.853 1.00 91.12 94 GLN A CA 1
ATOM 667 C C . GLN A 1 94 ? 33.447 -2.329 -37.231 1.00 91.12 94 GLN A C 1
ATOM 669 O O . GLN A 1 94 ? 34.144 -2.529 -38.226 1.00 91.12 94 GLN A O 1
ATOM 674 N N . LEU A 1 95 ? 32.125 -2.141 -37.310 1.00 88.62 95 LEU A N 1
ATOM 675 C CA . LEU A 1 95 ? 31.408 -2.138 -38.588 1.00 88.62 95 LEU A CA 1
ATOM 676 C C . LEU A 1 95 ? 31.914 -1.029 -39.517 1.00 88.62 95 LEU A C 1
ATOM 678 O O . LEU A 1 95 ? 32.158 -1.295 -40.691 1.00 88.62 95 LEU A O 1
ATOM 682 N N . LEU A 1 96 ? 32.129 0.182 -38.995 1.00 88.69 96 LEU A N 1
ATOM 683 C CA . LEU A 1 96 ? 32.665 1.301 -39.775 1.00 88.69 96 LEU A CA 1
ATOM 684 C C . LEU A 1 96 ? 34.082 1.020 -40.292 1.00 88.69 96 LEU A C 1
ATOM 686 O O . LEU A 1 96 ? 34.345 1.263 -41.466 1.00 88.69 96 LEU A O 1
ATOM 690 N N . ARG A 1 97 ? 34.964 0.419 -39.478 1.00 87.06 97 ARG A N 1
ATOM 691 C CA . ARG A 1 97 ? 36.305 0.003 -39.937 1.00 87.06 97 ARG A CA 1
ATOM 692 C C . ARG A 1 97 ? 36.245 -1.015 -41.074 1.00 87.06 97 ARG A C 1
ATOM 694 O O . ARG A 1 97 ? 36.993 -0.882 -42.034 1.00 87.06 97 ARG A O 1
ATOM 701 N N . ILE A 1 98 ? 35.343 -1.997 -41.002 1.00 85.75 98 ILE A N 1
ATOM 702 C CA . ILE A 1 98 ? 35.167 -2.990 -42.075 1.00 85.75 98 ILE A CA 1
ATOM 703 C C . ILE A 1 98 ? 34.699 -2.317 -43.372 1.00 85.75 98 ILE A C 1
ATOM 705 O O . ILE A 1 98 ? 35.156 -2.690 -44.452 1.00 85.75 98 ILE A O 1
ATOM 709 N N . VAL A 1 99 ? 33.805 -1.325 -43.288 1.00 84.38 99 VAL A N 1
ATOM 710 C CA . VAL A 1 99 ? 33.366 -0.559 -44.465 1.00 84.38 99 VAL A CA 1
ATOM 711 C C . VAL A 1 99 ? 34.510 0.274 -45.050 1.00 84.38 99 VAL A C 1
ATOM 713 O O . VAL A 1 99 ? 34.681 0.269 -46.268 1.00 84.38 99 VAL A O 1
ATOM 716 N N . ASP A 1 100 ? 35.322 0.927 -44.217 1.00 82.25 100 ASP A N 1
ATOM 717 C CA . ASP A 1 100 ? 36.468 1.723 -44.675 1.00 82.25 100 ASP A CA 1
ATOM 718 C C . ASP A 1 100 ? 37.571 0.851 -45.305 1.00 82.25 100 ASP A C 1
ATOM 720 O O . ASP A 1 100 ? 38.114 1.195 -46.356 1.00 82.25 100 ASP A O 1
ATOM 724 N N . GLU A 1 101 ? 37.866 -0.314 -44.722 1.00 81.38 101 GLU A N 1
ATOM 725 C CA . GLU A 1 101 ? 38.844 -1.271 -45.259 1.00 81.38 101 GLU A CA 1
ATOM 726 C C . GLU A 1 101 ? 38.322 -2.002 -46.511 1.00 81.38 101 GLU A C 1
ATOM 728 O O . GLU A 1 101 ? 39.093 -2.320 -47.420 1.00 81.38 101 GLU A O 1
ATOM 733 N N . GLY A 1 102 ? 37.007 -2.228 -46.604 1.00 67.44 102 GLY A N 1
ATOM 734 C CA . GLY A 1 102 ? 36.342 -2.833 -47.763 1.00 67.44 102 GLY A CA 1
ATOM 735 C C . GLY A 1 102 ? 36.054 -1.862 -48.916 1.00 67.44 102 GLY A C 1
ATOM 736 O O . GLY A 1 102 ? 35.893 -2.297 -50.055 1.00 67.44 102 GLY A O 1
ATOM 737 N N . GLY A 1 103 ? 36.015 -0.551 -48.656 1.00 61.53 103 GLY A N 1
ATOM 738 C CA . GLY A 1 103 ? 35.698 0.495 -49.637 1.00 61.53 103 GLY A CA 1
ATOM 739 C C . GLY A 1 103 ? 36.852 0.894 -50.567 1.00 61.53 103 GLY A C 1
ATOM 740 O O . GLY A 1 103 ? 36.634 1.623 -51.534 1.00 61.53 103 GLY A O 1
ATOM 741 N N . GLY A 1 104 ? 38.075 0.414 -50.307 1.00 54.66 104 GLY A N 1
ATOM 742 C CA . GLY A 1 104 ? 39.281 0.748 -51.079 1.00 54.66 104 GLY A CA 1
ATOM 743 C C . GLY A 1 104 ? 39.578 -0.153 -52.284 1.00 54.66 104 GLY A C 1
ATOM 744 O O . GLY A 1 104 ? 40.431 0.186 -53.102 1.00 54.66 104 GLY A O 1
ATOM 745 N N . ALA A 1 105 ? 38.883 -1.279 -52.439 1.00 56.47 105 ALA A N 1
ATOM 746 C CA . ALA A 1 105 ? 39.051 -2.160 -53.588 1.00 56.47 105 ALA A CA 1
ATOM 747 C C . ALA A 1 105 ? 37.745 -2.208 -54.376 1.00 56.47 105 ALA A C 1
ATOM 749 O O . ALA A 1 105 ? 36.856 -2.983 -54.048 1.00 56.47 105 ALA A O 1
ATOM 750 N N . SER A 1 106 ? 37.634 -1.396 -55.434 1.00 56.66 106 SER A N 1
ATOM 751 C CA . SER A 1 106 ? 36.656 -1.658 -56.495 1.00 56.66 106 SER A CA 1
ATOM 752 C C . SER A 1 106 ? 36.890 -3.079 -57.013 1.00 56.66 106 SER A C 1
ATOM 754 O O . SER A 1 106 ? 37.927 -3.317 -57.639 1.00 56.66 106 SER A O 1
ATOM 756 N N . PRO A 1 107 ? 35.979 -4.039 -56.786 1.00 52.88 107 PRO A N 1
ATOM 757 C CA . PRO A 1 107 ? 36.048 -5.302 -57.482 1.00 52.88 107 PRO A CA 1
ATOM 758 C C . PRO A 1 107 ? 35.512 -5.014 -58.881 1.00 52.88 107 PRO A C 1
ATOM 760 O O . PRO A 1 107 ? 34.336 -4.686 -59.051 1.00 52.88 107 PRO A O 1
ATOM 763 N N . GLU A 1 108 ? 36.373 -5.097 -59.894 1.00 56.09 108 GLU A N 1
ATOM 764 C CA . GLU A 1 108 ? 35.890 -5.224 -61.266 1.00 56.09 108 GLU A CA 1
ATOM 765 C C . GLU A 1 108 ? 34.835 -6.345 -61.329 1.00 56.09 108 GLU A C 1
ATOM 767 O O . GLU A 1 108 ? 35.012 -7.397 -60.699 1.00 56.09 108 GLU A O 1
ATOM 772 N N . PRO A 1 109 ? 33.739 -6.163 -62.084 1.00 52.16 109 PRO A N 1
ATOM 773 C CA . PRO A 1 109 ? 32.700 -7.170 -62.216 1.00 52.16 109 PRO A CA 1
ATOM 774 C C . PRO A 1 109 ? 33.229 -8.347 -63.043 1.00 52.16 109 PRO A C 1
ATOM 776 O O . PRO A 1 109 ? 33.075 -8.399 -64.264 1.00 52.16 109 PRO A O 1
ATOM 779 N N . ARG A 1 110 ? 33.852 -9.324 -62.378 1.00 51.84 110 ARG A N 1
ATOM 780 C CA . ARG A 1 110 ? 34.190 -10.609 -62.992 1.00 51.84 110 ARG A CA 1
ATOM 781 C C . ARG A 1 110 ? 32.917 -11.442 -63.093 1.00 51.84 110 ARG A C 1
ATOM 783 O O . ARG A 1 110 ? 32.448 -12.046 -62.132 1.00 51.84 110 ARG A O 1
ATOM 790 N N . THR A 1 111 ? 32.334 -11.414 -64.282 1.00 56.53 111 THR A N 1
ATOM 791 C CA . THR A 1 111 ? 31.263 -12.308 -64.704 1.00 56.53 111 THR A CA 1
ATOM 792 C C . THR A 1 111 ? 31.859 -13.685 -64.974 1.00 56.53 111 THR A C 1
ATOM 794 O O . THR A 1 111 ? 32.253 -13.973 -66.093 1.00 56.53 111 THR A O 1
ATOM 797 N N . ASP A 1 112 ? 31.919 -14.545 -63.958 1.00 45.16 112 ASP A N 1
ATOM 798 C CA . ASP A 1 112 ? 32.099 -15.979 -64.190 1.00 45.16 112 ASP A CA 1
ATOM 799 C C . ASP A 1 112 ? 30.951 -16.764 -63.564 1.00 45.16 112 ASP A C 1
ATOM 801 O O . ASP A 1 112 ? 30.788 -16.900 -62.350 1.00 45.16 112 ASP A O 1
ATOM 805 N N . ALA A 1 113 ? 30.109 -17.250 -64.467 1.00 52.91 113 ALA A N 1
ATOM 806 C CA . ALA A 1 113 ? 29.025 -18.157 -64.197 1.00 52.91 113 ALA A CA 1
ATOM 807 C C . ALA A 1 113 ? 29.588 -19.552 -63.911 1.00 52.91 113 ALA A C 1
ATOM 809 O O . ALA A 1 113 ? 29.920 -20.284 -64.835 1.00 52.91 113 ALA A O 1
ATOM 810 N N . THR A 1 114 ? 29.577 -19.975 -62.648 1.00 49.34 114 THR A N 1
ATOM 811 C CA . THR A 1 114 ? 29.527 -21.408 -62.329 1.00 49.34 114 THR A CA 1
ATOM 812 C C . THR A 1 114 ? 28.724 -21.664 -61.061 1.00 49.34 114 THR A C 1
ATOM 814 O O . THR A 1 114 ? 29.168 -21.479 -59.935 1.00 49.34 114 THR A O 1
ATOM 817 N N . ARG A 1 115 ? 27.497 -22.118 -61.314 1.00 53.47 115 ARG A N 1
ATOM 818 C CA . ARG A 1 115 ? 26.622 -22.934 -60.471 1.00 53.47 115 ARG A CA 1
ATOM 819 C C . ARG A 1 115 ? 27.420 -23.928 -59.605 1.00 53.47 115 ARG A C 1
ATOM 821 O O . ARG A 1 115 ? 28.057 -24.816 -60.162 1.00 53.47 115 ARG A O 1
ATOM 828 N N . SER A 1 116 ? 27.288 -23.865 -58.277 1.00 46.34 116 SER A N 1
ATOM 829 C CA . SER A 1 116 ? 27.433 -25.047 -57.414 1.00 46.34 116 SER A CA 1
ATOM 830 C C . SER A 1 116 ? 26.710 -24.881 -56.073 1.00 46.34 116 SER A C 1
ATOM 832 O O . SER A 1 116 ? 26.437 -23.772 -55.632 1.00 46.34 116 SER A O 1
ATOM 834 N N . ALA A 1 117 ? 26.327 -26.024 -55.517 1.00 47.12 117 ALA A N 1
ATOM 835 C CA . ALA A 1 117 ? 25.248 -26.280 -54.573 1.00 47.12 117 ALA A CA 1
ATOM 836 C C . ALA A 1 117 ? 25.346 -25.623 -53.181 1.00 47.12 117 ALA A C 1
ATOM 838 O O . ALA A 1 117 ? 26.421 -25.346 -52.659 1.00 47.12 117 ALA A O 1
ATOM 839 N N . ALA A 1 118 ? 24.158 -25.475 -52.589 1.00 45.03 118 ALA A N 1
ATOM 840 C CA . ALA A 1 118 ? 23.867 -25.100 -51.208 1.00 45.03 118 ALA A CA 1
ATOM 841 C C . ALA A 1 118 ? 24.555 -25.987 -50.149 1.00 45.03 118 ALA A C 1
ATOM 843 O O . ALA A 1 118 ? 24.933 -27.128 -50.428 1.00 45.03 118 ALA A O 1
ATOM 844 N N . PRO A 1 119 ? 24.540 -25.525 -48.888 1.00 51.94 119 PRO A N 1
ATOM 845 C CA . PRO A 1 119 ? 23.768 -26.278 -47.905 1.00 51.94 119 PRO A CA 1
ATOM 846 C C . PRO A 1 119 ? 22.782 -25.397 -47.123 1.00 51.94 119 PRO A C 1
ATOM 848 O O . PRO A 1 119 ? 23.018 -24.219 -46.866 1.00 51.94 119 PRO A O 1
ATOM 851 N N . ALA A 1 120 ? 21.653 -26.011 -46.777 1.00 52.94 120 ALA A N 1
ATOM 852 C CA . ALA A 1 120 ? 20.679 -25.512 -45.816 1.00 52.94 120 ALA A CA 1
ATOM 853 C C . ALA A 1 120 ? 21.290 -25.456 -44.405 1.00 52.94 120 ALA A C 1
ATOM 855 O O . ALA A 1 120 ? 22.107 -26.321 -44.092 1.00 52.94 120 ALA A O 1
ATOM 856 N N . ASP A 1 121 ? 20.909 -24.472 -43.578 1.00 43.91 121 ASP A N 1
ATOM 857 C CA . ASP A 1 121 ? 20.029 -24.614 -42.391 1.00 43.91 121 ASP A CA 1
ATOM 858 C C . ASP A 1 121 ? 19.939 -23.249 -41.626 1.00 43.91 121 ASP A C 1
ATOM 860 O O . ASP A 1 121 ? 20.460 -22.258 -42.138 1.00 43.91 121 ASP A O 1
ATOM 864 N N . PRO A 1 122 ? 19.256 -23.097 -40.468 1.00 54.34 122 PRO A N 1
ATOM 865 C CA . PRO A 1 122 ? 17.851 -22.706 -40.340 1.00 54.34 122 PRO A CA 1
ATOM 866 C C . PRO A 1 122 ? 17.612 -21.336 -39.653 1.00 54.34 122 PRO A C 1
ATOM 868 O O . PRO A 1 122 ? 18.489 -20.738 -39.040 1.00 54.34 122 PRO A O 1
ATOM 871 N N . ALA A 1 123 ? 16.338 -20.922 -39.669 1.00 46.88 123 ALA A N 1
ATOM 872 C CA . ALA A 1 123 ? 15.690 -19.980 -38.746 1.00 46.88 123 ALA A CA 1
ATOM 873 C C . ALA A 1 123 ? 16.096 -18.493 -38.816 1.00 46.88 123 ALA A C 1
ATOM 875 O O . ALA A 1 123 ? 16.868 -17.982 -38.010 1.00 46.88 123 ALA A O 1
ATOM 876 N N . THR A 1 124 ? 15.412 -17.741 -39.683 1.00 42.16 124 THR A N 1
ATOM 877 C CA . THR A 1 124 ? 15.264 -16.286 -39.527 1.00 42.16 124 THR A CA 1
ATOM 878 C C . THR A 1 124 ? 13.796 -15.975 -39.270 1.00 42.16 124 THR A C 1
ATOM 880 O O . THR A 1 124 ? 12.940 -16.161 -40.135 1.00 42.16 124 THR A O 1
ATOM 883 N N . GLY A 1 125 ? 13.503 -15.567 -38.035 1.00 38.16 125 GLY A N 1
ATOM 884 C CA . GLY A 1 125 ? 12.186 -15.113 -37.614 1.00 38.16 125 GLY A CA 1
ATOM 885 C C . GLY A 1 125 ? 11.752 -13.880 -38.401 1.00 38.16 125 GLY A C 1
ATOM 886 O O . GLY A 1 125 ? 12.540 -12.973 -38.661 1.00 38.16 125 GLY A O 1
ATOM 887 N N . ALA A 1 126 ? 10.479 -13.874 -38.786 1.00 39.22 126 ALA A N 1
ATOM 888 C CA . ALA A 1 126 ? 9.827 -12.778 -39.474 1.00 39.22 126 ALA A CA 1
ATOM 889 C C . ALA A 1 126 ? 9.887 -11.493 -38.633 1.00 39.22 126 ALA A C 1
ATOM 891 O O . ALA A 1 126 ? 9.209 -11.368 -37.613 1.00 39.22 126 ALA A O 1
ATOM 892 N N . VAL A 1 127 ? 10.668 -10.518 -39.094 1.00 39.03 127 VAL A N 1
ATOM 893 C CA . VAL A 1 127 ? 10.534 -9.126 -38.669 1.00 39.03 127 VAL A CA 1
ATOM 894 C C . VAL A 1 127 ? 9.246 -8.606 -39.304 1.00 39.03 127 VAL A C 1
ATOM 896 O O . VAL A 1 127 ? 9.160 -8.436 -40.521 1.00 39.03 127 VAL A O 1
ATOM 899 N N . GLN A 1 128 ? 8.211 -8.427 -38.482 1.00 41.59 128 GLN A N 1
ATOM 900 C CA . GLN A 1 128 ? 6.971 -7.771 -38.884 1.00 41.59 128 GLN A CA 1
ATOM 901 C C . GLN A 1 128 ? 7.285 -6.367 -39.405 1.00 41.59 128 GLN A C 1
ATOM 903 O O . GLN A 1 128 ? 7.880 -5.545 -38.710 1.00 41.59 128 GLN A O 1
ATOM 908 N N . GLN A 1 129 ? 6.864 -6.115 -40.644 1.00 39.03 129 GLN A N 1
ATOM 909 C CA . GLN A 1 129 ? 6.816 -4.792 -41.250 1.00 39.03 129 GLN A CA 1
ATOM 910 C C . GLN A 1 129 ? 6.050 -3.836 -40.331 1.00 39.03 129 GLN A C 1
ATOM 912 O O . GLN A 1 129 ? 4.877 -4.056 -40.025 1.00 39.03 129 GLN A O 1
ATOM 917 N N . ALA A 1 130 ? 6.725 -2.768 -39.910 1.00 38.62 130 ALA A N 1
ATOM 918 C CA . ALA A 1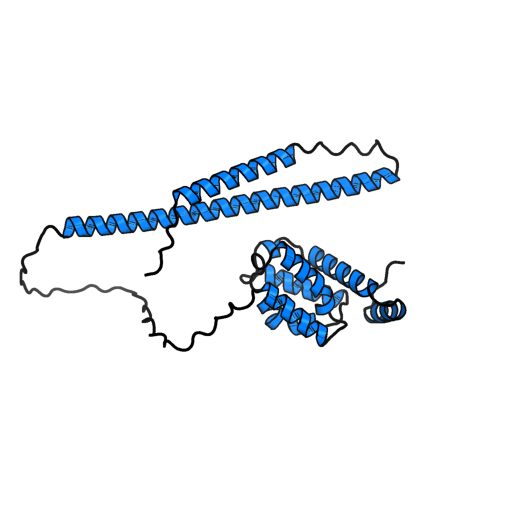 130 ? 6.113 -1.654 -39.209 1.00 38.62 130 ALA A CA 1
ATOM 919 C C . ALA A 1 130 ? 5.035 -1.025 -40.105 1.00 38.62 130 ALA A C 1
ATOM 921 O O . ALA A 1 130 ? 5.324 -0.481 -41.172 1.00 38.62 130 ALA A O 1
ATOM 922 N N . GLY A 1 131 ? 3.782 -1.146 -39.669 1.00 39.12 131 GLY A N 1
ATOM 923 C CA . GLY A 1 131 ? 2.636 -0.518 -40.305 1.00 39.12 131 GLY A CA 1
ATOM 924 C C . GLY A 1 131 ? 2.743 1.004 -40.255 1.00 39.12 131 GLY A C 1
ATOM 925 O O . GLY A 1 131 ? 3.069 1.594 -39.227 1.00 39.12 131 GLY A O 1
ATOM 926 N N . VAL A 1 132 ? 2.442 1.628 -41.390 1.00 39.69 132 VAL A N 1
ATOM 927 C CA . VAL A 1 132 ? 2.250 3.070 -41.548 1.00 39.69 132 VAL A CA 1
ATOM 928 C C . VAL A 1 132 ? 1.157 3.528 -40.578 1.00 39.69 132 VAL A C 1
ATOM 930 O O . VAL A 1 132 ? -0.007 3.162 -40.736 1.00 39.69 132 VAL A O 1
ATOM 933 N N . VAL A 1 133 ? 1.525 4.310 -39.560 1.00 40.97 133 VAL A N 1
ATOM 934 C CA . VAL A 1 133 ? 0.567 4.888 -38.607 1.00 40.97 133 VAL A CA 1
ATOM 935 C C . VAL A 1 133 ? -0.073 6.125 -39.252 1.00 40.97 133 VAL A C 1
ATOM 937 O O . VAL A 1 133 ? 0.656 7.036 -39.654 1.00 40.97 133 VAL A O 1
ATOM 940 N N . PRO A 1 134 ? -1.409 6.192 -39.389 1.00 42.00 134 PRO A N 1
ATOM 941 C CA . PRO A 1 134 ? -2.069 7.354 -39.963 1.00 42.00 134 PRO A CA 1
ATOM 942 C C . PRO A 1 134 ? -1.934 8.569 -39.037 1.00 42.00 134 PRO A C 1
ATOM 944 O O . PRO A 1 134 ? -2.251 8.518 -37.849 1.00 42.00 134 PRO A O 1
ATOM 947 N N . VAL A 1 135 ? -1.478 9.680 -39.616 1.00 47.50 135 VAL A N 1
ATOM 948 C CA . VAL A 1 135 ? -1.418 11.007 -38.994 1.00 47.50 135 VAL A CA 1
ATOM 949 C C . VAL A 1 135 ? -2.848 11.520 -38.821 1.00 47.50 135 VAL A C 1
ATOM 951 O O . VAL A 1 135 ? -3.451 12.040 -39.757 1.00 47.50 135 VAL A O 1
ATOM 954 N N . GLY A 1 136 ? -3.409 11.336 -37.627 1.00 46.44 136 GLY A N 1
ATOM 955 C CA . GLY A 1 136 ? -4.757 11.776 -37.286 1.00 46.44 136 GLY A CA 1
ATOM 956 C C . GLY A 1 136 ? -4.860 12.273 -35.846 1.00 46.44 136 GLY A C 1
ATOM 957 O O . GLY A 1 136 ? -4.843 11.477 -34.918 1.00 46.44 136 GLY A O 1
ATOM 958 N N . LEU A 1 137 ? -5.057 13.590 -35.712 1.00 42.50 137 LEU A N 1
ATOM 959 C CA . LEU A 1 137 ? -5.623 14.316 -34.564 1.00 42.50 137 LEU A CA 1
ATOM 960 C C . LEU A 1 137 ? -4.741 14.459 -33.309 1.00 42.50 137 LEU A C 1
ATOM 962 O O . LEU A 1 137 ? -4.788 13.692 -32.353 1.00 42.50 137 LEU A O 1
ATOM 966 N N . THR A 1 138 ? -4.014 15.576 -33.296 1.00 44.16 138 THR A N 1
ATOM 967 C CA . THR A 1 138 ? -3.331 16.196 -32.156 1.00 44.16 138 THR A CA 1
ATOM 968 C C . THR A 1 138 ? -4.331 16.706 -31.109 1.00 44.16 138 THR A C 1
ATOM 970 O O . THR A 1 138 ? -4.614 17.901 -31.028 1.00 44.16 138 THR A O 1
ATOM 973 N N . GLY A 1 139 ? -4.879 15.806 -30.299 1.00 45.78 139 GLY A N 1
ATOM 974 C CA . GLY A 1 139 ? -5.202 16.131 -28.908 1.00 45.78 139 GLY A CA 1
ATOM 975 C C . GLY A 1 139 ? -3.962 15.874 -28.045 1.00 45.78 139 GLY A C 1
ATOM 976 O O . GLY A 1 139 ? -3.159 15.013 -28.413 1.00 45.78 139 GLY A O 1
ATOM 977 N N . PRO A 1 140 ? -3.748 16.584 -26.922 1.00 40.25 140 PRO A N 1
ATOM 978 C CA . PRO A 1 140 ? -2.720 16.177 -25.975 1.00 40.25 140 PRO A CA 1
ATOM 979 C C . PRO A 1 140 ? -3.037 14.744 -25.541 1.00 40.25 140 PRO A C 1
ATOM 981 O O . PRO A 1 140 ? -4.069 14.494 -24.919 1.00 40.25 140 PRO A O 1
ATOM 984 N N . VAL A 1 141 ? -2.178 13.795 -25.916 1.00 41.28 141 VAL A N 1
ATOM 985 C CA . VAL A 1 141 ? -2.258 12.421 -25.425 1.00 41.28 141 VAL A CA 1
ATOM 986 C C . VAL A 1 141 ? -1.987 12.507 -23.931 1.00 41.28 141 VAL A C 1
ATOM 988 O O . VAL A 1 141 ? -0.844 12.652 -23.503 1.00 41.28 141 VAL A O 1
ATOM 991 N N . GLN A 1 142 ? -3.052 12.520 -23.132 1.00 45.78 142 GLN A N 1
ATOM 992 C CA . GLN A 1 142 ? -2.934 12.420 -21.688 1.00 45.78 142 GLN A CA 1
ATOM 993 C C . GLN A 1 142 ? -2.277 11.072 -21.420 1.00 45.78 142 GLN A C 1
ATOM 995 O O . GLN A 1 142 ? -2.846 10.029 -21.748 1.00 45.78 142 GLN A O 1
ATOM 1000 N N . ALA A 1 143 ? -1.044 11.102 -20.909 1.00 50.78 143 ALA A N 1
ATOM 1001 C CA . ALA A 1 143 ? -0.359 9.887 -20.510 1.00 50.78 143 ALA A CA 1
ATOM 1002 C C . ALA A 1 143 ? -1.307 9.093 -19.596 1.00 50.78 143 ALA A C 1
ATOM 1004 O O . ALA A 1 143 ? -1.949 9.703 -18.729 1.00 50.78 143 ALA A O 1
ATOM 1005 N N . PRO A 1 144 ? -1.453 7.774 -19.810 1.00 68.94 144 PRO A N 1
ATOM 1006 C CA . PRO A 1 144 ? -2.324 6.971 -18.973 1.00 68.94 144 PRO A CA 1
ATOM 1007 C C . PRO A 1 144 ? -1.933 7.191 -17.506 1.00 68.94 144 PRO A C 1
ATOM 1009 O O . PRO A 1 144 ? -0.737 7.265 -17.203 1.00 68.94 144 PRO A O 1
ATOM 1012 N N . PRO A 1 145 ? -2.914 7.363 -16.604 1.00 79.50 145 PRO A N 1
ATOM 1013 C CA . PRO A 1 145 ? -2.632 7.627 -15.204 1.00 79.50 145 PRO A CA 1
ATOM 1014 C C . PRO A 1 145 ? -1.714 6.535 -14.657 1.00 79.50 145 PRO A C 1
ATOM 1016 O O . PRO A 1 145 ? -1.900 5.352 -14.951 1.00 79.50 145 PRO A O 1
ATOM 1019 N N . GLY A 1 146 ? -0.720 6.941 -13.867 1.00 92.00 146 GLY A N 1
ATOM 1020 C CA . GLY A 1 146 ? 0.187 6.005 -13.220 1.00 92.00 146 GLY A CA 1
ATOM 1021 C C . GLY A 1 146 ? -0.573 4.962 -12.397 1.00 92.00 146 GLY A C 1
ATOM 1022 O O . GLY A 1 146 ? -1.705 5.181 -11.955 1.00 92.00 146 GLY A O 1
ATOM 1023 N N . GLN A 1 147 ? 0.026 3.790 -12.211 1.00 94.00 147 GLN A N 1
ATOM 1024 C CA . GLN A 1 147 ? -0.664 2.633 -11.637 1.00 94.00 147 GLN A CA 1
ATOM 1025 C C . GLN A 1 147 ? -1.146 2.881 -10.202 1.00 94.00 147 GLN A C 1
ATOM 1027 O O . GLN A 1 147 ? -2.186 2.356 -9.804 1.00 94.00 147 GLN A O 1
ATOM 1032 N N . ARG A 1 148 ? -0.478 3.746 -9.429 1.00 92.81 148 ARG A N 1
ATOM 1033 C CA . ARG A 1 148 ? -0.974 4.120 -8.100 1.00 92.81 148 ARG A CA 1
ATOM 1034 C C . ARG A 1 148 ? -2.102 5.144 -8.176 1.00 92.81 148 ARG A C 1
ATOM 1036 O O . ARG A 1 148 ? -3.064 5.024 -7.421 1.00 92.81 148 ARG A O 1
ATOM 1043 N N . ALA A 1 149 ? -2.051 6.086 -9.118 1.00 93.25 149 ALA A N 1
ATOM 1044 C CA . ALA A 1 149 ? -3.190 6.964 -9.398 1.00 93.25 149 ALA A CA 1
ATOM 1045 C C . ALA A 1 149 ? -4.432 6.154 -9.820 1.00 93.25 149 ALA A C 1
ATOM 1047 O O . ALA A 1 149 ? -5.540 6.422 -9.352 1.00 93.25 149 ALA A O 1
ATOM 1048 N N . LYS A 1 150 ? -4.238 5.104 -10.626 1.00 95.62 150 LYS A N 1
ATOM 1049 C CA . LYS A 1 150 ? -5.289 4.151 -10.993 1.00 95.62 150 LYS A CA 1
ATOM 1050 C C . LYS A 1 150 ? -5.834 3.393 -9.776 1.00 95.62 150 LYS A C 1
ATOM 1052 O O . LYS A 1 150 ? -7.048 3.346 -9.601 1.00 95.62 150 LYS A O 1
ATOM 1057 N N . ALA A 1 151 ? -4.970 2.876 -8.899 1.00 96.38 151 ALA A N 1
ATOM 1058 C CA . ALA A 1 151 ? -5.394 2.234 -7.650 1.00 96.38 151 ALA A CA 1
ATOM 1059 C C . ALA A 1 151 ? -6.245 3.173 -6.775 1.00 96.38 151 ALA A C 1
ATOM 1061 O O . ALA A 1 151 ? -7.313 2.782 -6.308 1.00 96.38 151 ALA A O 1
ATOM 1062 N N . ILE A 1 152 ? -5.824 4.434 -6.618 1.00 96.06 152 ILE A N 1
ATOM 1063 C CA . ILE A 1 152 ? -6.587 5.463 -5.892 1.00 96.06 152 ILE A CA 1
ATOM 1064 C C . ILE A 1 152 ? -7.963 5.673 -6.534 1.00 96.06 152 ILE A C 1
ATOM 1066 O O . ILE A 1 152 ? -8.962 5.699 -5.819 1.00 96.06 152 ILE A O 1
ATOM 1070 N N . ALA A 1 153 ? -8.037 5.778 -7.863 1.00 96.50 153 ALA A N 1
ATOM 1071 C CA . ALA A 1 153 ? -9.302 5.958 -8.572 1.00 96.50 153 ALA A CA 1
ATOM 1072 C C . ALA A 1 153 ? -10.259 4.768 -8.370 1.00 96.50 153 ALA A C 1
ATOM 1074 O O . ALA A 1 153 ? -11.456 4.969 -8.148 1.00 96.50 153 ALA A O 1
ATOM 1075 N N . VAL A 1 154 ? -9.741 3.534 -8.388 1.00 97.38 154 VAL A N 1
ATOM 1076 C CA . VAL A 1 154 ? -10.527 2.322 -8.102 1.00 97.38 154 VAL A CA 1
ATOM 1077 C C . VAL A 1 154 ? -11.065 2.350 -6.673 1.00 97.38 154 VAL A C 1
ATOM 1079 O O . VAL A 1 154 ? -12.269 2.191 -6.478 1.00 97.38 154 VAL A O 1
ATOM 1082 N N . LEU A 1 155 ? -10.207 2.618 -5.683 1.00 97.94 155 LEU A N 1
ATOM 1083 C CA . LEU A 1 155 ? -10.612 2.688 -4.278 1.00 97.94 155 LEU A CA 1
ATOM 1084 C C . LEU A 1 155 ? -11.645 3.794 -4.033 1.00 97.94 155 LEU A C 1
ATOM 1086 O O . LEU A 1 155 ? -12.629 3.568 -3.338 1.00 97.94 155 LEU A O 1
ATOM 1090 N N . GLN A 1 156 ? -11.472 4.972 -4.639 1.00 97.81 156 GLN A N 1
ATOM 1091 C CA . GLN A 1 156 ? -12.436 6.073 -4.544 1.00 97.81 156 GLN A CA 1
ATOM 1092 C C . GLN A 1 156 ? -13.796 5.704 -5.133 1.00 97.81 156 GLN A C 1
ATOM 1094 O O . GLN A 1 156 ? -14.826 6.022 -4.538 1.00 97.81 156 GLN A O 1
ATOM 1099 N N . ARG A 1 157 ? -13.808 5.043 -6.296 1.00 98.19 157 ARG A N 1
ATOM 1100 C CA . ARG A 1 157 ? -15.042 4.573 -6.930 1.00 98.19 157 ARG A CA 1
ATOM 1101 C C . ARG A 1 157 ? -15.765 3.572 -6.031 1.00 98.19 157 ARG A C 1
ATOM 1103 O O . ARG A 1 157 ? -16.931 3.789 -5.717 1.00 98.19 157 ARG A O 1
ATOM 1110 N N . ILE A 1 158 ? -15.060 2.545 -5.555 1.00 98.31 158 ILE A N 1
ATOM 1111 C CA . ILE A 1 158 ? -15.639 1.514 -4.682 1.00 98.31 158 ILE A CA 1
ATOM 1112 C C . ILE A 1 158 ? -16.111 2.116 -3.356 1.00 98.31 158 ILE A C 1
ATOM 1114 O O . ILE A 1 158 ? -17.208 1.801 -2.915 1.00 98.31 158 ILE A O 1
ATOM 1118 N N . SER A 1 159 ? -15.336 3.015 -2.746 1.00 98.06 159 SER A N 1
ATOM 1119 C CA . SER A 1 159 ? -15.696 3.697 -1.496 1.00 98.06 159 SER A CA 1
ATOM 1120 C C . SER A 1 159 ? -16.943 4.578 -1.648 1.00 98.06 159 SER A C 1
ATOM 1122 O O . SER A 1 159 ? -17.780 4.633 -0.750 1.00 98.06 159 SER A O 1
ATOM 1124 N N . LYS A 1 160 ? -17.125 5.223 -2.809 1.00 98.06 160 LYS A N 1
ATOM 1125 C CA . LYS A 1 160 ? -18.342 5.990 -3.112 1.00 98.06 160 LYS A CA 1
ATOM 1126 C C . LYS A 1 160 ? -19.577 5.090 -3.226 1.00 98.06 160 LYS A C 1
ATOM 1128 O O . LYS A 1 160 ? -20.654 5.491 -2.797 1.00 98.06 160 LYS A O 1
ATOM 1133 N N . GLU A 1 161 ? -19.427 3.910 -3.821 1.00 98.25 161 GLU A N 1
ATOM 1134 C CA . GLU A 1 161 ? -20.504 2.920 -3.969 1.00 98.25 161 GLU A CA 1
ATOM 1135 C C . GLU A 1 161 ? -20.783 2.169 -2.655 1.00 98.25 161 GLU A C 1
ATOM 1137 O O . GLU A 1 161 ? -21.932 1.865 -2.348 1.00 98.25 161 GLU A O 1
ATOM 1142 N N . ASN A 1 162 ? -19.742 1.925 -1.854 1.00 98.19 162 ASN A N 1
ATOM 1143 C CA . ASN A 1 162 ? -19.769 1.165 -0.607 1.00 98.19 162 ASN A CA 1
ATOM 1144 C C . ASN A 1 162 ? -19.017 1.941 0.496 1.00 98.19 162 ASN A C 1
ATOM 1146 O O . ASN A 1 162 ? -17.829 1.691 0.727 1.00 98.19 162 ASN A O 1
ATOM 1150 N N . PRO A 1 163 ? -19.678 2.875 1.207 1.00 98.06 163 PRO A N 1
ATOM 1151 C CA . PRO A 1 163 ? -19.013 3.728 2.197 1.00 98.06 163 PRO A CA 1
ATOM 1152 C C . PRO A 1 163 ? -18.358 2.957 3.351 1.00 98.06 163 PRO A C 1
ATOM 1154 O O . PRO A 1 163 ? -17.297 3.351 3.828 1.00 98.06 163 PRO A O 1
ATOM 1157 N N . VAL A 1 164 ? -18.946 1.830 3.766 1.00 98.12 164 VAL A N 1
ATOM 1158 C CA . VAL A 1 164 ? -18.397 0.914 4.780 1.00 98.12 164 VAL A CA 1
ATOM 1159 C C . VAL A 1 164 ? -17.730 -0.261 4.065 1.00 98.12 164 VAL A C 1
ATOM 1161 O O . VAL A 1 164 ? -18.301 -1.344 3.955 1.00 98.12 164 VAL A O 1
ATOM 1164 N N . SER A 1 165 ? -16.532 -0.035 3.524 1.00 98.50 165 SER A N 1
ATOM 1165 C CA . SER A 1 165 ? -15.796 -1.048 2.760 1.00 98.50 165 SER A CA 1
ATOM 1166 C C . SER A 1 165 ? -14.297 -1.061 3.056 1.00 98.50 165 SER A C 1
ATOM 1168 O O . SER A 1 165 ? -13.746 -0.094 3.588 1.00 98.50 165 SER A O 1
ATOM 1170 N N . VAL A 1 166 ? -13.623 -2.155 2.683 1.00 98.50 166 VAL A N 1
ATOM 1171 C CA . VAL A 1 166 ? -12.157 -2.247 2.687 1.00 98.50 166 VAL A CA 1
ATOM 1172 C C . VAL A 1 166 ? -11.550 -1.106 1.868 1.00 98.50 166 VAL A C 1
ATOM 1174 O O . VAL A 1 166 ? -10.564 -0.509 2.288 1.00 98.50 166 VAL A O 1
ATOM 1177 N N . ALA A 1 167 ? -12.156 -0.748 0.733 1.00 98.38 167 ALA A N 1
ATOM 1178 C CA . ALA A 1 167 ? -11.665 0.340 -0.101 1.00 98.38 167 ALA A CA 1
ATOM 1179 C C . ALA A 1 167 ? -11.616 1.679 0.646 1.00 98.38 167 ALA A C 1
ATOM 1181 O O . ALA A 1 167 ? -10.648 2.426 0.504 1.00 98.38 167 ALA A O 1
ATOM 1182 N N . THR A 1 168 ? -12.634 1.965 1.463 1.00 98.44 168 THR A N 1
ATOM 1183 C CA . THR A 1 168 ? -12.688 3.185 2.277 1.00 98.44 168 THR A CA 1
ATOM 1184 C C . THR A 1 168 ? -11.529 3.251 3.271 1.00 98.44 168 THR A C 1
ATOM 1186 O O . THR A 1 168 ? -10.910 4.306 3.396 1.00 98.44 168 THR A O 1
ATOM 1189 N N . VAL A 1 169 ? -11.206 2.139 3.939 1.00 98.12 169 VAL A N 1
ATOM 1190 C CA . VAL A 1 169 ? -10.118 2.103 4.934 1.00 98.12 169 VAL A CA 1
ATOM 1191 C C . VAL A 1 169 ? -8.731 1.976 4.301 1.00 98.12 169 VAL A C 1
ATOM 1193 O O . VAL A 1 169 ? -7.762 2.424 4.887 1.00 98.12 169 VAL A O 1
ATOM 1196 N N . ALA A 1 170 ? -8.605 1.420 3.095 1.00 98.06 170 ALA A N 1
ATOM 1197 C CA . ALA A 1 170 ? -7.319 1.329 2.397 1.00 98.06 170 ALA A CA 1
ATOM 1198 C C . ALA A 1 170 ? -6.914 2.647 1.708 1.00 98.06 170 ALA A C 1
ATOM 1200 O O . ALA A 1 170 ? -5.735 2.893 1.447 1.00 98.06 170 ALA A O 1
ATOM 1201 N N . LEU A 1 171 ? -7.880 3.514 1.386 1.00 97.69 171 LEU A N 1
ATOM 1202 C CA . LEU A 1 171 ? -7.645 4.733 0.609 1.00 97.69 171 LEU A CA 1
ATOM 1203 C C . LEU A 1 171 ? -6.632 5.713 1.244 1.00 97.69 171 LEU A C 1
ATOM 1205 O O . LEU A 1 171 ? -5.789 6.223 0.495 1.00 97.69 171 LEU A O 1
ATOM 1209 N N . PRO A 1 172 ? -6.668 6.009 2.561 1.00 96.69 172 PRO A N 1
ATOM 1210 C CA . PRO A 1 172 ? -5.673 6.874 3.197 1.00 96.69 172 PRO A CA 1
ATOM 1211 C C . PRO A 1 172 ? -4.248 6.323 3.068 1.00 96.69 172 PRO A C 1
ATOM 1213 O O . PRO A 1 172 ? -3.356 7.062 2.649 1.00 96.69 172 PRO A O 1
ATOM 1216 N N . GLU A 1 173 ? -4.054 5.024 3.312 1.00 94.94 173 GLU A N 1
ATOM 1217 C CA . GLU A 1 173 ? -2.750 4.352 3.212 1.00 94.94 173 GLU A CA 1
ATOM 1218 C C . GLU A 1 173 ? -2.164 4.453 1.802 1.00 94.94 173 GLU A C 1
ATOM 1220 O O . GLU A 1 173 ? -1.011 4.848 1.616 1.00 94.94 173 GLU A O 1
ATOM 1225 N N . VAL A 1 174 ? -2.974 4.169 0.775 1.00 94.00 174 VAL A N 1
ATOM 1226 C CA . VAL A 1 174 ? -2.520 4.228 -0.623 1.00 94.00 174 VAL A CA 1
ATOM 1227 C C . VAL A 1 174 ? -2.183 5.662 -1.044 1.00 94.00 174 VAL A C 1
ATOM 1229 O O . VAL A 1 174 ? -1.223 5.876 -1.789 1.00 94.00 174 VAL A O 1
ATOM 1232 N N . ARG A 1 175 ? -2.917 6.667 -0.546 1.00 93.00 175 ARG A N 1
ATOM 1233 C CA . ARG A 1 175 ? -2.606 8.089 -0.782 1.00 93.00 175 ARG A CA 1
ATOM 1234 C C . ARG A 1 175 ? -1.325 8.527 -0.083 1.00 93.00 175 ARG A C 1
ATOM 1236 O O . ARG A 1 175 ? -0.521 9.228 -0.697 1.00 93.00 175 ARG A O 1
ATOM 1243 N N . TRP A 1 176 ? -1.121 8.110 1.163 1.00 89.31 176 TRP A N 1
ATOM 1244 C CA . TRP A 1 176 ? 0.111 8.382 1.898 1.00 89.31 176 TRP A CA 1
ATOM 1245 C C . TRP A 1 176 ? 1.319 7.801 1.149 1.00 89.31 176 TRP A C 1
ATOM 1247 O O . TRP A 1 176 ? 2.256 8.526 0.809 1.00 89.31 176 TRP A O 1
ATOM 1257 N N . LEU A 1 177 ? 1.228 6.535 0.740 1.00 83.50 177 LEU A N 1
ATOM 1258 C CA . LEU A 1 177 ? 2.224 5.859 -0.093 1.00 83.50 177 LEU A CA 1
ATOM 1259 C C . LEU A 1 177 ? 2.451 6.561 -1.443 1.00 83.50 177 LEU A C 1
ATOM 1261 O O . LEU A 1 177 ? 3.583 6.613 -1.926 1.00 83.50 177 LEU A O 1
ATOM 1265 N N . TYR A 1 178 ? 1.404 7.095 -2.078 1.00 81.25 178 TYR A N 1
ATOM 1266 C CA . TYR A 1 178 ? 1.526 7.886 -3.309 1.00 81.25 178 TYR A CA 1
ATOM 1267 C C . TYR A 1 178 ? 2.288 9.193 -3.085 1.00 81.25 178 TYR A C 1
ATOM 1269 O O . TYR A 1 178 ? 3.120 9.562 -3.907 1.00 81.25 178 TYR A O 1
ATOM 1277 N N . SER A 1 179 ? 2.055 9.871 -1.962 1.00 78.25 179 SER A N 1
ATOM 1278 C CA . SER A 1 179 ? 2.762 11.114 -1.639 1.00 78.25 179 SER A CA 1
ATOM 1279 C C . SER A 1 179 ? 4.268 10.900 -1.449 1.00 78.25 179 SER A C 1
ATOM 1281 O O . SER A 1 179 ? 5.063 11.733 -1.878 1.00 78.25 179 SER A O 1
ATOM 1283 N N . TRP A 1 180 ? 4.654 9.752 -0.884 1.00 73.94 180 TRP A N 1
ATOM 1284 C CA . TRP A 1 180 ? 6.047 9.409 -0.609 1.00 73.94 180 TRP A CA 1
ATOM 1285 C C . TRP A 1 180 ? 6.781 8.835 -1.833 1.00 73.94 180 TRP A C 1
ATOM 1287 O O . TRP A 1 180 ? 7.867 9.297 -2.171 1.00 73.94 180 TRP A O 1
ATOM 1297 N N . ALA A 1 181 ? 6.186 7.863 -2.536 1.00 73.31 181 ALA A N 1
ATOM 1298 C CA . ALA A 1 181 ? 6.854 7.125 -3.620 1.00 73.31 181 ALA A CA 1
ATOM 1299 C C . ALA A 1 181 ? 6.346 7.435 -5.039 1.00 73.31 181 ALA A C 1
ATOM 1301 O O . ALA A 1 181 ? 6.874 6.882 -6.010 1.00 73.31 181 ALA A O 1
ATOM 1302 N N . LYS A 1 182 ? 5.318 8.283 -5.185 1.00 81.38 182 LYS A N 1
ATOM 1303 C CA . LYS A 1 182 ? 4.607 8.524 -6.454 1.00 81.38 182 LYS A CA 1
ATOM 1304 C C . LYS A 1 182 ? 4.263 7.194 -7.145 1.00 81.38 182 LYS A C 1
ATOM 1306 O O . LYS A 1 182 ? 3.805 6.255 -6.490 1.00 81.38 182 LYS A O 1
ATOM 1311 N N . ASP A 1 183 ? 4.485 7.102 -8.454 1.00 81.38 183 ASP A N 1
ATOM 1312 C CA . ASP A 1 183 ? 4.248 5.897 -9.252 1.00 81.38 183 ASP A CA 1
ATOM 1313 C C . ASP A 1 183 ? 5.483 4.989 -9.387 1.00 81.38 183 ASP A C 1
ATOM 1315 O O . ASP A 1 183 ? 5.359 3.874 -9.892 1.00 81.38 183 ASP A O 1
ATOM 1319 N N . ASN A 1 184 ? 6.654 5.392 -8.881 1.00 73.75 184 ASN A N 1
ATOM 1320 C CA . ASN A 1 184 ? 7.917 4.667 -9.092 1.00 73.75 184 ASN A CA 1
ATOM 1321 C C . ASN A 1 184 ? 7.917 3.253 -8.480 1.00 73.75 184 ASN A C 1
ATOM 1323 O O . ASN A 1 184 ? 8.609 2.366 -8.967 1.00 73.75 184 ASN A O 1
ATOM 1327 N N . LEU A 1 185 ? 7.108 3.024 -7.438 1.00 80.81 185 LEU A N 1
ATOM 1328 C CA . LEU A 1 185 ? 6.984 1.742 -6.728 1.00 80.81 185 LEU A CA 1
ATOM 1329 C C . LEU A 1 185 ? 5.575 1.144 -6.847 1.00 80.81 185 LEU A C 1
ATOM 1331 O O . LEU A 1 185 ? 5.118 0.410 -5.969 1.00 80.81 185 LEU A O 1
ATOM 1335 N N . SER A 1 186 ? 4.848 1.485 -7.909 1.00 83.94 186 SER A N 1
ATOM 1336 C CA . SER A 1 186 ? 3.449 1.076 -8.069 1.00 83.94 186 SER A CA 1
ATOM 1337 C C . SER A 1 186 ? 3.266 -0.281 -8.760 1.00 83.94 186 SER A C 1
ATOM 1339 O O . SER A 1 186 ? 2.238 -0.919 -8.542 1.00 83.94 186 SER A O 1
ATOM 1341 N N . ALA A 1 187 ? 4.259 -0.764 -9.521 1.00 90.62 187 ALA A N 1
ATOM 1342 C CA . ALA A 1 187 ? 4.121 -1.961 -10.367 1.00 90.62 187 ALA A CA 1
ATOM 1343 C C . ALA A 1 187 ? 2.787 -1.932 -11.141 1.00 90.62 187 ALA A C 1
ATOM 1345 O O . ALA A 1 187 ? 2.418 -0.872 -11.635 1.00 90.62 187 ALA A O 1
ATOM 1346 N N . LYS A 1 188 ? 2.039 -3.041 -11.218 1.00 95.94 188 LYS A N 1
ATOM 1347 C CA . LYS A 1 188 ? 0.671 -3.069 -11.775 1.00 95.94 188 LYS A CA 1
ATOM 1348 C C . LYS A 1 188 ? -0.441 -3.042 -10.715 1.00 95.94 188 LYS A C 1
ATOM 1350 O O . LYS A 1 188 ? -1.487 -3.661 -10.898 1.00 95.94 188 LYS A O 1
ATOM 1355 N N . ILE A 1 189 ? -0.230 -2.369 -9.578 1.00 96.12 189 ILE A N 1
ATOM 1356 C CA . ILE A 1 189 ? -1.192 -2.415 -8.460 1.00 96.12 189 ILE A CA 1
ATOM 1357 C C . ILE A 1 189 ? -2.571 -1.846 -8.829 1.00 96.12 189 ILE A C 1
ATOM 1359 O O . ILE A 1 189 ? -3.592 -2.331 -8.350 1.00 96.12 189 ILE A O 1
ATOM 1363 N N . GLY A 1 190 ? -2.621 -0.844 -9.712 1.00 96.50 190 GLY A N 1
ATOM 1364 C CA . GLY A 1 190 ? -3.878 -0.267 -10.185 1.00 96.50 190 GLY A CA 1
ATOM 1365 C C . GLY A 1 190 ? -4.696 -1.252 -11.007 1.00 96.50 190 GLY A C 1
ATOM 1366 O O . GLY A 1 190 ? -5.900 -1.380 -10.792 1.00 96.50 190 GLY A O 1
ATOM 1367 N N . ASP A 1 191 ? -4.038 -1.979 -11.910 1.00 96.94 191 ASP A N 1
ATOM 1368 C CA . ASP A 1 191 ? -4.663 -3.059 -12.675 1.00 96.94 191 ASP A CA 1
ATOM 1369 C C . ASP A 1 191 ? -5.128 -4.191 -11.753 1.00 96.94 191 ASP A C 1
ATOM 1371 O O . ASP A 1 191 ? -6.244 -4.682 -11.909 1.00 96.94 191 ASP A O 1
ATOM 1375 N N . HIS A 1 192 ? -4.317 -4.557 -10.755 1.00 97.31 192 HIS A N 1
ATOM 1376 C CA . HIS A 1 192 ? -4.669 -5.576 -9.767 1.00 97.31 192 HIS A CA 1
ATOM 1377 C C . HIS A 1 192 ? -5.947 -5.217 -8.993 1.00 97.31 192 HIS A C 1
ATOM 1379 O O . HIS A 1 192 ? -6.863 -6.032 -8.880 1.00 97.31 192 HIS A O 1
ATOM 1385 N N . TYR A 1 193 ? -6.059 -3.977 -8.512 1.00 97.94 193 TYR A N 1
ATOM 1386 C CA . TYR A 1 193 ? -7.253 -3.516 -7.797 1.00 97.94 193 TYR A CA 1
ATOM 1387 C C . TYR A 1 193 ? -8.496 -3.471 -8.683 1.00 97.94 193 TYR A C 1
ATOM 1389 O O . TYR A 1 193 ? -9.590 -3.800 -8.226 1.00 97.94 193 TYR A O 1
ATOM 1397 N N . GLU A 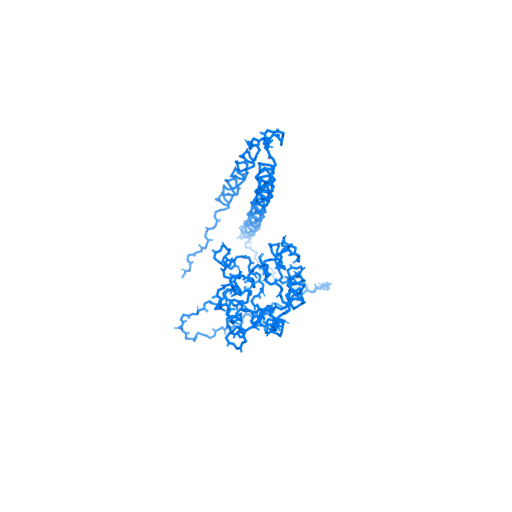1 194 ? -8.345 -3.051 -9.940 1.00 97.62 194 GLU A N 1
ATOM 1398 C CA . GLU A 1 194 ? -9.464 -2.966 -10.876 1.00 97.62 194 GLU A CA 1
ATOM 1399 C C . GLU A 1 194 ? -9.970 -4.347 -11.302 1.00 97.62 194 GLU A C 1
ATOM 1401 O O . GLU A 1 194 ? -11.181 -4.564 -11.365 1.00 97.62 194 GLU A O 1
ATOM 1406 N N . ARG A 1 195 ? -9.049 -5.264 -11.610 1.00 97.69 195 ARG A N 1
ATOM 1407 C CA . ARG A 1 195 ? -9.349 -6.547 -12.251 1.00 97.69 195 ARG A CA 1
ATOM 1408 C C . ARG A 1 195 ? -9.529 -7.677 -11.247 1.00 97.69 195 ARG A C 1
ATOM 1410 O O . ARG A 1 195 ? -10.487 -8.437 -11.354 1.00 97.69 195 ARG A O 1
ATOM 1417 N N . ASP A 1 196 ? -8.610 -7.803 -10.294 1.00 97.88 196 ASP A N 1
ATOM 1418 C CA . ASP A 1 196 ? -8.437 -9.048 -9.543 1.00 97.88 196 ASP A CA 1
ATOM 1419 C C . ASP A 1 196 ? -9.197 -9.033 -8.212 1.00 97.88 196 ASP A C 1
ATOM 1421 O O . ASP A 1 196 ? -9.795 -10.039 -7.828 1.00 97.88 196 ASP A O 1
ATOM 1425 N N . ILE A 1 197 ? -9.224 -7.890 -7.515 1.00 98.06 197 ILE A N 1
ATOM 1426 C CA . ILE A 1 197 ? -9.808 -7.791 -6.165 1.00 98.06 197 ILE A CA 1
ATOM 1427 C C . ILE A 1 197 ? -10.940 -6.761 -5.951 1.00 98.06 197 ILE A C 1
ATOM 1429 O O . ILE A 1 197 ? -11.200 -6.425 -4.791 1.00 98.06 197 ILE A O 1
ATOM 1433 N N . PRO A 1 198 ? -11.704 -6.285 -6.962 1.00 98.00 198 PRO A N 1
ATOM 1434 C CA . PRO A 1 198 ? -12.761 -5.293 -6.710 1.00 98.00 198 PRO A CA 1
ATOM 1435 C C . PRO A 1 198 ? -13.849 -5.828 -5.763 1.00 98.00 198 PRO A C 1
ATOM 14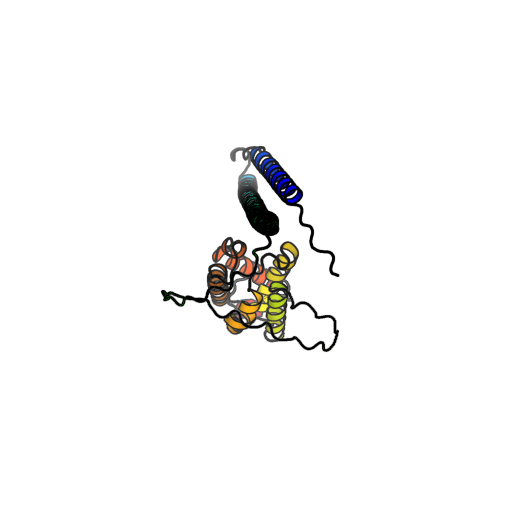37 O O . PRO A 1 198 ? -14.411 -5.094 -4.947 1.00 98.00 198 PRO A O 1
ATOM 1440 N N . HIS A 1 199 ? -14.109 -7.136 -5.829 1.00 98.19 199 HIS A N 1
ATOM 1441 C CA . HIS A 1 199 ? -15.075 -7.824 -4.982 1.00 98.19 199 HIS A CA 1
ATOM 1442 C C . HIS A 1 199 ? -14.631 -7.914 -3.515 1.00 98.19 199 HIS A C 1
ATOM 1444 O O . HIS A 1 199 ? -15.494 -7.894 -2.646 1.00 98.19 199 HIS A O 1
ATOM 1450 N N . LEU A 1 200 ? -13.323 -7.993 -3.229 1.00 98.19 200 LEU A N 1
ATOM 1451 C CA . LEU A 1 200 ? -12.791 -7.956 -1.860 1.00 98.19 200 LEU A CA 1
ATOM 1452 C C . LEU A 1 200 ? -12.807 -6.532 -1.312 1.00 98.19 200 LEU A C 1
ATOM 1454 O O . LEU A 1 200 ? -13.269 -6.300 -0.198 1.00 98.19 200 LEU A O 1
ATOM 1458 N N . LEU A 1 201 ? -12.371 -5.574 -2.135 1.00 98.44 201 LEU A N 1
ATOM 1459 C CA . LEU A 1 201 ? -12.315 -4.157 -1.784 1.00 98.44 201 LEU A CA 1
ATOM 1460 C C . LEU A 1 201 ? -13.696 -3.578 -1.437 1.00 98.44 201 LEU A C 1
ATOM 1462 O O . LEU A 1 201 ? -13.786 -2.644 -0.646 1.00 98.44 201 LEU A O 1
ATOM 1466 N N . SER A 1 202 ? -14.771 -4.148 -1.984 1.00 98.44 202 SER A N 1
ATOM 1467 C CA . SER A 1 202 ? -16.152 -3.722 -1.714 1.00 98.44 202 SER A CA 1
ATOM 1468 C C . SER A 1 202 ? -16.746 -4.298 -0.418 1.00 98.44 202 SER A C 1
ATOM 1470 O O . SER A 1 202 ? -17.810 -3.853 0.006 1.00 98.44 202 SER A O 1
ATOM 1472 N N . ARG A 1 203 ? -16.105 -5.288 0.223 1.00 98.56 203 ARG A N 1
ATOM 1473 C CA . ARG A 1 203 ? -16.630 -5.926 1.447 1.00 98.56 203 ARG A CA 1
ATOM 1474 C C . ARG A 1 203 ? -16.453 -5.026 2.674 1.00 98.56 203 ARG A C 1
ATOM 1476 O O . ARG A 1 203 ? -15.544 -4.199 2.673 1.00 98.56 203 ARG A O 1
ATOM 1483 N N . PRO A 1 204 ? -17.236 -5.215 3.753 1.00 98.56 204 PRO A N 1
ATOM 1484 C CA . PRO A 1 204 ? -17.019 -4.506 5.014 1.00 98.56 204 PRO A CA 1
ATOM 1485 C C . PRO A 1 204 ? -15.612 -4.761 5.585 1.00 98.56 204 PRO A C 1
ATOM 1487 O O . PRO A 1 204 ? -15.131 -5.894 5.491 1.00 98.56 204 PRO A O 1
ATOM 1490 N N . PRO A 1 205 ? -14.952 -3.770 6.213 1.00 98.31 205 PRO A N 1
ATOM 1491 C CA . PRO A 1 205 ? -13.576 -3.894 6.706 1.00 98.31 205 PRO A CA 1
ATOM 1492 C C . PRO A 1 205 ? -13.474 -4.677 8.033 1.00 98.31 205 PRO A C 1
ATOM 1494 O O . PRO A 1 205 ? -12.974 -4.177 9.041 1.00 98.31 205 PRO A O 1
ATOM 1497 N N . THR A 1 206 ? -13.960 -5.918 8.062 1.00 98.19 206 THR A N 1
ATOM 1498 C CA . THR A 1 206 ? -13.751 -6.859 9.178 1.00 98.19 206 THR A CA 1
ATOM 1499 C C . THR A 1 206 ? -12.329 -7.425 9.150 1.00 98.19 206 THR A C 1
ATOM 1501 O O . THR A 1 206 ? -11.694 -7.434 8.097 1.00 98.19 206 THR A O 1
ATOM 1504 N N . ASP A 1 207 ? -11.826 -7.951 10.271 1.00 98.06 207 ASP A N 1
ATOM 1505 C CA . ASP A 1 207 ? -10.470 -8.533 10.332 1.00 98.06 207 ASP A CA 1
ATOM 1506 C C . ASP A 1 207 ? -10.264 -9.648 9.297 1.00 98.06 207 ASP A C 1
ATOM 1508 O O . ASP A 1 207 ? -9.226 -9.712 8.643 1.00 98.06 207 ASP A O 1
ATOM 1512 N N . ALA A 1 208 ? -11.279 -10.492 9.088 1.00 98.31 208 ALA A N 1
ATOM 1513 C CA . ALA A 1 208 ? -11.223 -11.556 8.090 1.00 98.31 208 ALA A CA 1
ATOM 1514 C C . ALA A 1 208 ? -11.073 -11.004 6.661 1.00 98.31 208 ALA A C 1
ATOM 1516 O O . ALA A 1 208 ? -10.210 -11.459 5.913 1.00 98.31 208 ALA A O 1
ATOM 1517 N N . ASN A 1 209 ? -11.865 -9.989 6.298 1.00 98.38 209 ASN A N 1
ATOM 1518 C CA . ASN A 1 209 ? -11.815 -9.396 4.959 1.00 98.38 209 ASN A CA 1
ATOM 1519 C C . ASN A 1 209 ? -10.515 -8.611 4.727 1.00 98.38 209 ASN A C 1
ATOM 1521 O O . ASN A 1 209 ? -9.953 -8.674 3.635 1.00 98.38 209 ASN A O 1
ATOM 1525 N N . LEU A 1 210 ? -10.016 -7.896 5.743 1.00 98.38 210 LEU A N 1
ATOM 1526 C CA . LEU A 1 210 ? -8.726 -7.205 5.663 1.00 98.38 210 LEU A CA 1
ATOM 1527 C C . LEU A 1 210 ? -7.579 -8.199 5.460 1.00 98.38 210 LEU A C 1
ATOM 1529 O O . LEU A 1 210 ? -6.713 -7.969 4.619 1.00 98.38 210 LEU A O 1
ATOM 1533 N N . ARG A 1 211 ? -7.598 -9.330 6.173 1.00 98.38 211 ARG A N 1
ATOM 1534 C CA . ARG A 1 211 ? -6.590 -10.383 6.020 1.00 98.38 211 ARG A CA 1
ATOM 1535 C C . ARG A 1 211 ? -6.609 -11.003 4.622 1.00 98.38 211 ARG A C 1
ATOM 1537 O O . ARG A 1 211 ? -5.558 -11.126 4.007 1.00 98.38 211 ARG A O 1
ATOM 1544 N N . GLU A 1 212 ? -7.787 -11.307 4.082 1.00 98.31 212 GLU A N 1
ATOM 1545 C CA . GLU A 1 212 ? -7.923 -11.866 2.727 1.00 98.31 212 GLU A CA 1
ATOM 1546 C C . GLU A 1 212 ? -7.384 -10.914 1.641 1.00 98.31 212 GLU A C 1
ATOM 1548 O O . GLU A 1 212 ? -6.723 -11.342 0.688 1.00 98.31 212 GLU A O 1
ATOM 1553 N N . VAL A 1 213 ? -7.623 -9.607 1.796 1.00 98.25 213 VAL A N 1
ATOM 1554 C CA . VAL A 1 213 ? -7.081 -8.571 0.899 1.00 98.25 213 VAL A CA 1
ATOM 1555 C C . VAL A 1 213 ? -5.562 -8.548 0.981 1.00 98.25 213 VAL A C 1
ATOM 1557 O O . VAL A 1 213 ? -4.892 -8.625 -0.044 1.00 98.25 213 VAL A O 1
ATOM 1560 N N . VAL A 1 214 ? -5.017 -8.527 2.193 1.00 97.75 214 VAL A N 1
ATOM 1561 C CA . VAL A 1 214 ? -3.575 -8.512 2.448 1.00 97.75 214 VAL A CA 1
ATOM 1562 C C . VAL A 1 214 ? -2.870 -9.753 1.910 1.00 97.75 214 VAL A C 1
ATOM 1564 O O . VAL A 1 214 ? -1.806 -9.638 1.303 1.00 97.75 214 VAL A O 1
ATOM 1567 N N . GLU A 1 215 ? -3.440 -10.941 2.088 1.00 97.88 215 GLU A N 1
ATOM 1568 C CA . GLU A 1 215 ? -2.894 -12.184 1.536 1.00 97.88 215 GLU A CA 1
ATOM 1569 C C . GLU A 1 215 ? -2.900 -12.158 0.004 1.00 97.88 215 GLU A C 1
ATOM 1571 O O . GLU A 1 215 ? -1.955 -12.607 -0.652 1.00 97.88 215 GLU A O 1
ATOM 1576 N N . THR A 1 216 ? -3.955 -11.600 -0.589 1.00 97.75 216 THR A N 1
ATOM 1577 C CA . THR A 1 216 ? -4.066 -11.460 -2.043 1.00 97.75 216 THR A CA 1
ATOM 1578 C C . THR A 1 216 ? -3.074 -10.439 -2.592 1.00 97.75 216 THR A C 1
ATOM 1580 O O . THR A 1 216 ? -2.366 -10.743 -3.553 1.00 97.75 216 THR A O 1
ATOM 1583 N N . GLU A 1 217 ? -2.919 -9.294 -1.932 1.00 97.25 217 GLU A N 1
ATOM 1584 C CA . GLU A 1 217 ? -1.890 -8.313 -2.269 1.00 97.25 217 GLU A CA 1
ATOM 1585 C C . GLU A 1 217 ? -0.482 -8.877 -2.087 1.00 97.25 217 GLU A C 1
ATOM 1587 O O . GLU A 1 217 ? 0.380 -8.670 -2.934 1.00 97.25 217 GLU A O 1
ATOM 1592 N N . THR A 1 218 ? -0.228 -9.620 -1.011 1.00 96.88 218 THR A N 1
ATOM 1593 C CA . THR A 1 218 ? 1.082 -10.235 -0.759 1.00 96.88 218 THR A CA 1
ATOM 1594 C C . THR A 1 218 ? 1.449 -11.182 -1.897 1.00 96.88 218 THR A C 1
ATOM 1596 O O . THR A 1 218 ? 2.563 -11.101 -2.422 1.00 96.88 218 THR A O 1
ATOM 1599 N N . ARG A 1 219 ? 0.501 -12.014 -2.355 1.00 97.88 219 ARG A N 1
ATOM 1600 C CA . ARG A 1 219 ? 0.678 -12.859 -3.547 1.00 97.88 219 ARG A CA 1
ATOM 1601 C C . ARG A 1 219 ? 0.942 -12.029 -4.803 1.00 97.88 219 ARG A C 1
ATOM 1603 O O . ARG A 1 219 ? 1.842 -12.374 -5.566 1.00 97.88 219 ARG A O 1
ATOM 161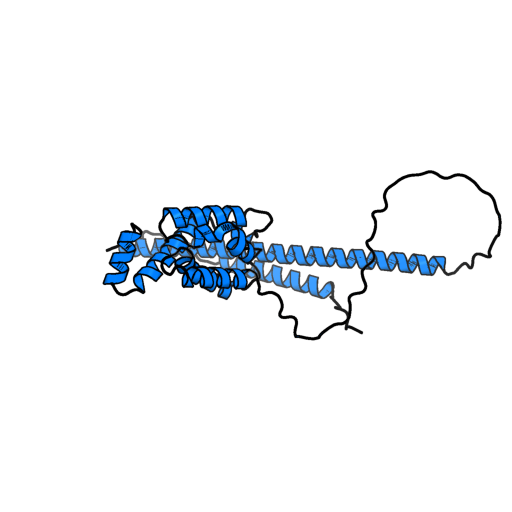0 N N . PHE A 1 220 ? 0.221 -10.923 -4.997 1.00 97.38 220 PHE A N 1
ATOM 1611 C CA . PHE A 1 220 ? 0.472 -9.997 -6.103 1.00 97.38 220 PHE A CA 1
ATOM 1612 C C . PHE A 1 220 ? 1.897 -9.424 -6.058 1.00 97.38 220 PHE A C 1
ATOM 1614 O O . PHE A 1 220 ? 2.612 -9.494 -7.057 1.00 97.38 220 PHE A O 1
ATOM 1621 N N . TRP A 1 221 ? 2.363 -8.938 -4.906 1.00 95.44 221 TRP A N 1
ATOM 1622 C CA . TRP A 1 221 ? 3.709 -8.376 -4.760 1.00 95.44 221 TRP A CA 1
ATOM 1623 C C . TRP A 1 221 ? 4.812 -9.413 -5.012 1.00 95.44 221 TRP A C 1
ATOM 1625 O O . TRP A 1 221 ? 5.870 -9.078 -5.549 1.00 95.44 221 TRP A O 1
ATOM 1635 N N . HIS A 1 222 ? 4.549 -10.682 -4.697 1.00 95.75 222 HIS A N 1
ATOM 1636 C CA . HIS A 1 222 ? 5.452 -11.803 -4.974 1.00 95.75 222 HIS A CA 1
ATOM 1637 C C . HIS A 1 222 ? 5.372 -12.322 -6.417 1.00 95.75 222 HIS A C 1
ATOM 1639 O O . HIS A 1 222 ? 6.233 -13.096 -6.836 1.00 95.75 222 HIS A O 1
ATOM 1645 N N . SER A 1 223 ? 4.388 -11.879 -7.201 1.00 96.75 223 SER A N 1
ATOM 1646 C CA . SER A 1 223 ? 4.255 -12.240 -8.612 1.00 96.75 223 SER A CA 1
ATOM 1647 C C . SER A 1 223 ? 5.254 -11.491 -9.506 1.00 96.75 223 SER A C 1
ATOM 1649 O O . SER A 1 223 ? 6.009 -10.622 -9.057 1.00 96.75 223 SER A O 1
ATOM 1651 N N . THR A 1 224 ? 5.237 -11.814 -10.799 1.00 95.88 224 THR A N 1
ATOM 1652 C CA . THR A 1 224 ? 5.961 -11.079 -11.847 1.00 95.88 224 THR A CA 1
ATOM 1653 C C . THR A 1 224 ? 5.347 -9.712 -12.161 1.00 95.88 224 THR A C 1
ATOM 1655 O O . THR A 1 224 ? 5.998 -8.898 -12.805 1.00 95.88 224 THR A O 1
ATOM 1658 N N . GLU A 1 225 ? 4.102 -9.453 -11.741 1.00 94.94 225 GLU A N 1
ATOM 1659 C CA . GLU A 1 225 ? 3.424 -8.157 -11.919 1.00 94.94 225 GLU A CA 1
ATOM 1660 C C . GLU A 1 225 ? 3.617 -7.207 -10.725 1.00 94.94 225 GLU A C 1
ATOM 1662 O O . GLU A 1 225 ? 3.260 -6.030 -10.813 1.00 94.94 225 GLU A O 1
ATOM 1667 N N . GLY A 1 226 ? 4.177 -7.716 -9.621 1.00 92.81 226 GLY A N 1
ATOM 1668 C CA . GLY A 1 226 ? 4.575 -6.944 -8.448 1.00 92.81 226 GLY A CA 1
ATOM 1669 C C . GLY A 1 226 ? 5.942 -6.272 -8.612 1.00 92.81 226 GLY A C 1
ATOM 1670 O O . GLY A 1 226 ? 6.539 -6.262 -9.685 1.00 92.81 226 GLY A O 1
ATOM 1671 N N . ASN A 1 227 ? 6.467 -5.707 -7.525 1.00 86.94 227 ASN A N 1
ATOM 1672 C CA . ASN A 1 227 ? 7.832 -5.183 -7.467 1.00 86.94 227 ASN A CA 1
ATOM 1673 C C . ASN A 1 227 ? 8.508 -5.549 -6.142 1.00 86.94 227 ASN A C 1
ATOM 1675 O O . ASN A 1 227 ? 7.860 -5.993 -5.193 1.00 86.94 227 ASN A O 1
ATOM 1679 N N . TRP A 1 228 ? 9.824 -5.349 -6.093 1.00 84.94 228 TRP A N 1
ATOM 1680 C CA . TRP A 1 228 ? 10.649 -5.670 -4.931 1.00 84.94 228 TRP A CA 1
ATOM 1681 C C . TRP A 1 228 ? 10.232 -4.897 -3.670 1.00 84.94 228 TRP A C 1
ATOM 1683 O O . TRP A 1 228 ? 10.192 -5.487 -2.597 1.00 84.94 228 TRP A O 1
ATOM 1693 N N . ALA A 1 229 ? 9.858 -3.618 -3.791 1.00 78.31 229 ALA A N 1
ATOM 1694 C CA . ALA A 1 229 ? 9.486 -2.785 -2.646 1.00 78.31 229 ALA A CA 1
ATOM 1695 C C . ALA A 1 229 ? 8.199 -3.281 -1.980 1.00 78.31 229 ALA A C 1
ATOM 1697 O O . ALA A 1 229 ? 8.092 -3.317 -0.759 1.00 78.31 229 ALA A O 1
ATOM 1698 N N . GLY A 1 230 ? 7.241 -3.743 -2.784 1.00 82.00 230 GLY A N 1
ATOM 1699 C CA . GLY A 1 230 ? 6.064 -4.435 -2.296 1.00 82.00 230 GLY A CA 1
ATOM 1700 C C . GLY A 1 230 ? 6.447 -5.659 -1.476 1.00 82.00 230 GLY A C 1
ATOM 1701 O O . GLY A 1 230 ? 5.934 -5.821 -0.382 1.00 82.00 230 GLY A O 1
ATOM 1702 N N . ARG A 1 231 ? 7.391 -6.487 -1.935 1.00 88.94 231 ARG A N 1
ATOM 1703 C CA . ARG A 1 231 ? 7.801 -7.715 -1.223 1.00 88.94 231 ARG A CA 1
ATOM 1704 C C . ARG A 1 231 ? 8.424 -7.469 0.153 1.00 88.94 231 ARG A C 1
ATOM 1706 O O . ARG A 1 231 ? 8.440 -8.399 0.947 1.00 88.94 231 ARG A O 1
ATOM 1713 N N . MET A 1 232 ? 8.908 -6.258 0.434 1.00 82.81 232 MET A N 1
ATOM 1714 C CA . MET A 1 232 ? 9.509 -5.926 1.731 1.00 82.81 232 MET A CA 1
ATOM 1715 C C . MET A 1 232 ? 8.495 -5.846 2.869 1.00 82.81 232 MET A C 1
ATOM 1717 O O . MET A 1 232 ? 8.851 -6.118 4.007 1.00 82.81 232 MET A O 1
ATOM 1721 N N . LEU A 1 233 ? 7.240 -5.493 2.583 1.00 85.44 233 LEU A N 1
ATOM 1722 C CA . LEU A 1 233 ? 6.199 -5.517 3.606 1.00 85.44 233 LEU A CA 1
ATOM 1723 C C . LEU A 1 233 ? 5.715 -6.953 3.794 1.00 85.44 233 LEU A C 1
ATOM 1725 O O . LEU A 1 233 ? 5.353 -7.617 2.811 1.00 85.44 233 LEU A O 1
ATOM 1729 N N . SER A 1 234 ? 5.661 -7.416 5.041 1.00 93.56 234 SER A N 1
ATOM 1730 C CA . SER A 1 234 ? 5.031 -8.692 5.367 1.00 93.56 234 SER A CA 1
ATOM 1731 C C . SER A 1 234 ? 3.506 -8.598 5.228 1.00 93.56 234 SER A C 1
ATOM 1733 O O . SER A 1 234 ? 2.931 -7.514 5.065 1.00 93.56 234 SER A O 1
ATOM 1735 N N . ALA A 1 235 ? 2.826 -9.745 5.216 1.00 95.75 235 ALA A N 1
ATOM 1736 C CA . ALA A 1 235 ? 1.368 -9.753 5.288 1.00 95.75 235 ALA A CA 1
ATOM 1737 C C . ALA A 1 235 ? 0.906 -9.080 6.594 1.00 95.75 235 ALA A C 1
ATOM 1739 O O . ALA A 1 235 ? 0.075 -8.179 6.553 1.00 95.75 235 ALA A O 1
ATOM 1740 N N . ASP A 1 236 ? 1.521 -9.425 7.723 1.00 95.38 236 ASP A N 1
ATOM 1741 C CA . ASP A 1 236 ? 1.157 -8.876 9.030 1.00 95.38 236 ASP A CA 1
ATOM 1742 C C . ASP A 1 236 ? 1.329 -7.348 9.085 1.00 95.38 236 ASP A C 1
ATOM 1744 O O . ASP A 1 236 ? 0.395 -6.655 9.476 1.00 95.38 236 ASP A O 1
ATOM 1748 N N . ASP A 1 237 ? 2.420 -6.791 8.542 1.00 93.94 237 ASP A N 1
ATOM 1749 C CA . ASP A 1 237 ? 2.613 -5.330 8.499 1.00 93.94 237 ASP A CA 1
ATOM 1750 C C . ASP A 1 237 ? 1.516 -4.614 7.700 1.00 93.94 237 ASP A C 1
ATOM 1752 O O . ASP A 1 237 ? 1.065 -3.524 8.061 1.00 93.94 237 ASP A O 1
ATOM 1756 N N . ARG A 1 238 ? 1.084 -5.199 6.574 1.00 95.62 238 ARG A N 1
ATOM 1757 C CA . ARG A 1 238 ? -0.019 -4.629 5.783 1.00 95.62 238 ARG A CA 1
ATOM 1758 C C . ARG A 1 238 ? -1.342 -4.744 6.528 1.00 95.62 238 ARG A C 1
ATOM 1760 O O . ARG A 1 238 ? -2.145 -3.815 6.471 1.00 95.62 238 ARG A O 1
ATOM 1767 N N . PHE A 1 239 ? -1.570 -5.868 7.203 1.00 97.81 239 PHE A N 1
ATOM 1768 C CA . PHE A 1 239 ? -2.764 -6.082 8.009 1.00 97.81 239 PHE A CA 1
ATOM 1769 C C . PHE A 1 239 ? -2.849 -5.058 9.139 1.00 97.81 239 PHE A C 1
ATOM 1771 O O . PHE A 1 239 ? -3.869 -4.380 9.253 1.00 97.81 239 PHE A O 1
ATOM 1778 N N . ASP A 1 240 ? -1.765 -4.859 9.885 1.00 96.25 240 ASP A N 1
ATOM 1779 C CA . ASP A 1 240 ? -1.695 -3.889 10.976 1.00 96.25 240 ASP A CA 1
ATOM 1780 C C . ASP A 1 240 ? -1.939 -2.459 10.480 1.00 96.25 240 ASP A C 1
ATOM 1782 O O . ASP A 1 240 ? -2.709 -1.712 11.087 1.00 96.25 240 ASP A O 1
ATOM 1786 N N . ARG A 1 241 ? -1.380 -2.084 9.322 1.00 95.69 241 ARG A N 1
ATOM 1787 C CA . ARG A 1 241 ? -1.673 -0.787 8.685 1.00 95.69 241 ARG A CA 1
ATOM 1788 C C . ARG A 1 241 ? -3.151 -0.624 8.347 1.00 95.69 241 ARG A C 1
ATOM 1790 O O . ARG A 1 241 ? -3.731 0.414 8.653 1.00 95.69 241 ARG A O 1
ATOM 1797 N N . LEU A 1 242 ? -3.790 -1.639 7.762 1.00 97.31 242 LEU A N 1
ATOM 1798 C CA . LEU A 1 242 ? -5.221 -1.573 7.450 1.00 97.31 242 LEU A CA 1
ATOM 1799 C C . LEU A 1 242 ? -6.098 -1.546 8.711 1.00 97.31 242 LEU A C 1
ATOM 1801 O O . LEU A 1 242 ? -7.120 -0.858 8.727 1.00 97.31 242 LEU A O 1
ATOM 1805 N N . VAL A 1 243 ? -5.710 -2.253 9.775 1.00 97.38 243 VAL A N 1
ATOM 1806 C CA . VAL A 1 243 ? -6.397 -2.210 11.076 1.00 97.38 243 VAL A CA 1
ATOM 1807 C C . VAL A 1 243 ? -6.275 -0.825 11.714 1.00 97.38 243 VAL A C 1
ATOM 1809 O O . VAL A 1 243 ? -7.280 -0.287 12.194 1.00 97.38 243 VAL A O 1
ATOM 1812 N N . ASN A 1 244 ? -5.087 -0.219 11.676 1.00 95.62 244 ASN A N 1
ATOM 1813 C CA . ASN A 1 244 ? -4.860 1.145 12.151 1.00 95.62 244 ASN A CA 1
ATOM 1814 C C . ASN A 1 244 ? -5.688 2.147 11.341 1.00 95.62 244 ASN A C 1
ATOM 1816 O O . ASN A 1 244 ? -6.456 2.911 11.924 1.00 95.62 244 ASN A O 1
ATOM 1820 N N . SER A 1 245 ? -5.649 2.061 10.010 1.00 96.94 245 SER A N 1
ATOM 1821 C CA . SER A 1 245 ? -6.423 2.943 9.133 1.00 96.94 245 SER A CA 1
ATOM 1822 C C . SER A 1 245 ? -7.937 2.799 9.340 1.00 96.94 245 SER A C 1
ATOM 1824 O O . SER A 1 245 ? -8.662 3.793 9.410 1.00 96.94 245 SER A O 1
ATOM 1826 N N . ARG A 1 246 ? -8.443 1.573 9.555 1.00 97.81 246 ARG A N 1
ATOM 1827 C CA . ARG A 1 246 ? -9.842 1.343 9.962 1.00 97.81 246 ARG A CA 1
ATOM 1828 C C . ARG A 1 246 ? -10.160 2.008 11.299 1.00 97.81 246 ARG A C 1
ATOM 1830 O O . ARG A 1 246 ? -11.240 2.574 11.450 1.00 97.81 246 ARG A O 1
ATOM 1837 N N . THR A 1 247 ? -9.261 1.909 12.272 1.00 96.75 247 THR A N 1
ATOM 1838 C CA . THR A 1 247 ? -9.448 2.496 13.606 1.00 96.75 247 THR A CA 1
ATOM 1839 C C . THR A 1 247 ? -9.506 4.020 13.528 1.00 96.75 247 THR A C 1
ATOM 1841 O O . THR A 1 247 ? -10.406 4.628 14.105 1.00 96.75 247 THR A O 1
ATOM 1844 N N . GLU A 1 248 ? -8.615 4.642 12.758 1.00 96.25 248 GLU A N 1
ATOM 1845 C CA . GLU A 1 248 ? -8.637 6.081 12.482 1.00 96.25 248 GLU A CA 1
ATOM 1846 C C . GLU A 1 248 ? -9.923 6.507 11.765 1.00 96.25 248 GLU A C 1
ATOM 1848 O O . GLU A 1 248 ? -10.574 7.468 12.177 1.00 96.25 248 GLU A O 1
ATOM 1853 N N . TRP A 1 249 ? -10.341 5.750 10.746 1.00 97.31 249 TRP A N 1
ATOM 1854 C CA . TRP A 1 249 ? -11.590 5.983 10.022 1.00 97.31 249 TRP A CA 1
ATOM 1855 C C . TRP A 1 249 ? -12.821 5.914 10.938 1.00 97.31 249 TRP A C 1
ATOM 1857 O O . TRP A 1 249 ? -13.679 6.794 10.877 1.00 97.31 249 TRP A O 1
ATOM 1867 N N . LEU A 1 250 ? -12.891 4.919 11.829 1.00 97.31 250 LEU A N 1
ATOM 1868 C CA . LEU A 1 250 ? -13.947 4.809 12.840 1.00 97.31 250 LEU A CA 1
ATOM 1869 C C . LEU A 1 250 ? -13.906 5.990 13.822 1.00 97.31 250 LEU A C 1
ATOM 1871 O O . LEU A 1 250 ? -14.944 6.562 14.149 1.00 97.31 250 LEU A O 1
ATOM 1875 N N . ASN A 1 251 ? -12.720 6.393 14.276 1.00 96.25 251 ASN A N 1
ATOM 1876 C CA . ASN A 1 251 ? -12.555 7.504 15.215 1.00 96.25 251 ASN A CA 1
ATOM 1877 C C . ASN A 1 251 ? -12.911 8.874 14.622 1.00 96.25 251 ASN A C 1
ATOM 1879 O O . ASN A 1 251 ? -13.239 9.787 15.378 1.00 96.25 251 ASN A O 1
ATOM 1883 N N . ALA A 1 252 ? -12.892 9.016 13.297 1.00 96.44 252 ALA A N 1
ATOM 1884 C CA . ALA A 1 252 ? -13.322 10.230 12.611 1.00 96.44 252 ALA A CA 1
ATOM 1885 C C . ALA A 1 252 ? -14.857 10.401 12.554 1.00 96.44 252 ALA A C 1
ATOM 1887 O O . ALA A 1 252 ? -15.340 11.472 12.183 1.00 96.44 252 ALA A O 1
ATOM 1888 N N . MET A 1 253 ? -15.634 9.371 12.904 1.00 97.62 253 MET A N 1
ATOM 1889 C CA . MET A 1 253 ? -17.100 9.409 12.880 1.00 97.62 253 MET A CA 1
ATOM 1890 C C . MET A 1 253 ? -17.705 9.966 14.178 1.00 97.62 253 MET A C 1
ATOM 1892 O O . MET A 1 253 ? -17.097 9.865 15.248 1.00 97.62 253 MET A O 1
ATOM 1896 N N . PRO A 1 254 ? -18.957 10.466 14.142 1.00 97.88 254 PRO A N 1
ATOM 1897 C CA . PRO A 1 254 ? -19.723 10.733 15.355 1.00 97.88 254 PRO A CA 1
ATOM 1898 C C . PRO A 1 254 ? -19.820 9.477 16.248 1.00 97.88 254 PRO A C 1
ATOM 1900 O O . PRO A 1 254 ? -20.068 8.389 15.720 1.00 97.88 254 PRO A O 1
ATOM 1903 N N . PRO A 1 255 ? -19.716 9.588 17.590 1.00 97.19 255 PRO A N 1
ATOM 1904 C CA . PRO A 1 255 ? -19.629 8.423 18.481 1.00 97.19 255 PRO A CA 1
ATOM 1905 C C . PRO A 1 255 ? -20.746 7.386 18.299 1.00 97.19 255 PRO A C 1
ATOM 1907 O O . PRO A 1 255 ? -20.478 6.192 18.248 1.00 97.19 255 PRO A O 1
ATOM 1910 N N . ALA A 1 256 ? -21.996 7.827 18.123 1.00 96.94 256 ALA A N 1
ATOM 1911 C CA . ALA A 1 256 ? -23.129 6.917 17.934 1.00 96.94 256 ALA A CA 1
ATOM 1912 C C . ALA A 1 256 ? -23.043 6.107 16.626 1.00 96.94 256 ALA A C 1
ATOM 1914 O O . ALA A 1 256 ? -23.433 4.940 16.586 1.00 96.94 256 ALA A O 1
ATOM 1915 N N . GLU A 1 257 ? -22.534 6.722 15.556 1.00 97.81 257 GLU A N 1
ATOM 1916 C CA . GLU A 1 257 ? -22.328 6.061 14.268 1.00 97.81 257 GLU A CA 1
ATOM 1917 C C . GLU A 1 257 ? -21.132 5.112 14.323 1.00 97.81 257 GLU A C 1
ATOM 1919 O O . GLU A 1 257 ? -21.260 3.953 13.925 1.00 97.81 257 GLU A O 1
ATOM 1924 N N . ARG A 1 258 ? -20.019 5.569 14.908 1.00 97.38 258 ARG A N 1
ATOM 1925 C CA . ARG A 1 258 ? -18.834 4.751 15.172 1.00 97.38 258 ARG A CA 1
ATOM 1926 C C . ARG A 1 258 ? -19.193 3.474 15.928 1.00 97.38 258 ARG A C 1
ATOM 1928 O O . ARG A 1 258 ? -18.835 2.387 15.493 1.00 97.38 258 ARG A O 1
ATOM 1935 N N . ASP A 1 259 ? -19.926 3.588 17.034 1.00 97.12 259 ASP A N 1
ATOM 1936 C CA . ASP A 1 259 ? -20.262 2.449 17.896 1.00 97.12 259 ASP A CA 1
ATOM 1937 C C . ASP A 1 259 ? -21.273 1.494 17.231 1.00 97.12 259 ASP A C 1
ATOM 1939 O O . ASP A 1 259 ? -21.317 0.298 17.535 1.00 97.12 259 ASP A O 1
ATOM 1943 N N . ARG A 1 260 ? -22.116 1.998 16.319 1.00 98.00 260 ARG A N 1
ATOM 1944 C CA . ARG A 1 260 ? -22.976 1.158 15.473 1.00 98.00 260 ARG A CA 1
ATOM 1945 C C . ARG A 1 260 ? -22.131 0.369 14.471 1.00 98.00 260 ARG A C 1
ATOM 1947 O O . ARG A 1 260 ? -22.206 -0.856 14.475 1.00 98.00 260 ARG A O 1
ATOM 1954 N N . ILE A 1 261 ? -21.303 1.051 13.681 1.00 97.81 261 ILE A N 1
ATOM 1955 C CA . ILE A 1 261 ? -20.481 0.423 12.637 1.00 97.81 261 ILE A CA 1
ATOM 1956 C C . ILE A 1 261 ? -19.461 -0.539 13.258 1.00 97.81 261 ILE A C 1
ATOM 1958 O O . ILE A 1 261 ? -19.313 -1.658 12.783 1.00 97.81 261 ILE A O 1
ATOM 1962 N N . ALA A 1 262 ? -18.808 -0.177 14.364 1.00 97.75 262 ALA A N 1
ATOM 1963 C CA . ALA A 1 262 ? -17.869 -1.064 15.051 1.00 97.75 262 ALA A CA 1
ATOM 1964 C C . ALA A 1 262 ? -18.530 -2.382 15.492 1.00 97.75 262 ALA A C 1
ATOM 1966 O O . ALA A 1 262 ? -17.945 -3.449 15.314 1.00 97.75 262 ALA A O 1
ATOM 1967 N N . ARG A 1 263 ? -19.776 -2.331 15.991 1.00 97.75 263 ARG A N 1
ATOM 1968 C CA . ARG A 1 263 ? -20.551 -3.537 16.326 1.00 97.75 263 ARG A CA 1
ATOM 1969 C C . ARG A 1 263 ? -20.895 -4.370 15.097 1.00 97.75 263 ARG A C 1
ATOM 1971 O O . ARG A 1 263 ? -20.761 -5.587 15.157 1.00 97.75 263 ARG A O 1
ATOM 1978 N N . GLU A 1 264 ? -21.305 -3.737 14.000 1.00 97.69 264 GLU A N 1
ATOM 1979 C CA . GLU A 1 264 ? -21.578 -4.425 12.727 1.00 97.69 264 GLU A CA 1
ATOM 1980 C C . GLU A 1 264 ? -20.325 -5.113 12.165 1.00 97.69 264 GLU A C 1
ATOM 1982 O O . GLU A 1 264 ? -20.413 -6.206 11.610 1.00 97.69 264 GLU A O 1
ATOM 1987 N N . LEU A 1 265 ? -19.151 -4.508 12.358 1.00 97.56 265 LEU A N 1
ATOM 1988 C CA . LEU A 1 265 ? -17.863 -5.058 11.933 1.00 97.56 265 LEU A CA 1
ATOM 1989 C C . LEU A 1 265 ? -17.269 -6.084 12.912 1.00 97.56 265 LEU A C 1
ATOM 1991 O O . LEU A 1 265 ? -16.258 -6.705 12.585 1.00 97.56 265 LEU A O 1
ATOM 1995 N N . GLY A 1 266 ? -17.856 -6.257 14.101 1.00 97.31 266 GLY A N 1
ATOM 1996 C CA . GLY A 1 266 ? -17.316 -7.119 15.157 1.00 97.31 266 GLY A CA 1
ATOM 1997 C C . GLY A 1 266 ? -16.011 -6.603 15.779 1.00 97.31 266 GLY A C 1
ATOM 1998 O O . GLY A 1 266 ? -15.245 -7.390 16.326 1.00 97.31 266 GLY A O 1
ATOM 1999 N N . VAL A 1 267 ? -15.744 -5.296 15.693 1.00 95.69 267 VAL A N 1
ATOM 2000 C CA . VAL A 1 267 ? -14.512 -4.666 16.186 1.00 95.69 267 VAL A CA 1
ATOM 2001 C C . VAL A 1 267 ? -14.729 -4.146 17.604 1.00 95.69 267 VAL A C 1
ATOM 2003 O O . VAL A 1 267 ? -15.668 -3.394 17.872 1.00 95.69 267 VAL A O 1
ATOM 2006 N N . GLN A 1 268 ? -13.834 -4.513 18.521 1.00 91.25 268 GLN A N 1
ATOM 2007 C CA . GLN A 1 268 ? -13.795 -3.921 19.855 1.00 91.25 268 GLN A CA 1
ATOM 2008 C C . GLN A 1 268 ? -12.981 -2.628 19.803 1.00 91.25 268 GLN A C 1
ATOM 2010 O O . GLN A 1 268 ? -11.771 -2.656 19.599 1.00 91.25 268 GLN A O 1
ATOM 2015 N N . LEU A 1 269 ? -13.645 -1.487 19.986 1.00 87.44 269 LEU A N 1
ATOM 2016 C CA . LEU A 1 269 ? -12.952 -0.218 20.188 1.00 87.44 269 LEU A CA 1
ATOM 2017 C C . LEU A 1 269 ? -12.275 -0.274 21.563 1.00 87.44 269 LEU A C 1
ATOM 2019 O O . LEU A 1 269 ? -12.958 -0.489 22.569 1.00 87.44 269 LEU A O 1
ATOM 2023 N N . GLY A 1 270 ? -10.946 -0.135 21.597 1.00 80.62 270 GLY A N 1
ATOM 2024 C CA . GLY A 1 270 ? -10.191 -0.053 22.847 1.00 80.62 270 GLY A CA 1
ATOM 2025 C C . GLY A 1 270 ? -10.782 1.042 23.736 1.00 80.62 270 GLY A C 1
ATOM 2026 O O . GLY A 1 270 ? -10.984 2.164 23.271 1.00 80.62 270 GLY A O 1
ATOM 2027 N N . ARG A 1 271 ? -11.138 0.682 24.973 1.00 50.94 271 ARG A N 1
ATOM 2028 C CA . ARG A 1 271 ? -11.582 1.636 25.997 1.00 50.94 271 ARG A CA 1
ATOM 2029 C C . ARG A 1 271 ? -10.398 2.366 26.605 1.00 50.94 271 ARG A C 1
ATOM 2031 O O . ARG A 1 271 ? -9.357 1.701 26.793 1.00 50.94 271 ARG A O 1
#

Radius of gyration: 29.7 Å; chains: 1; bounding box: 62×43×102 Å

Organism: NCBI:txid1912961

Secondary structure (DSSP, 8-state):
--------HHHHHHHHHHHHHHHHHHHHHHHTSPPPPPGGGS-HHHHHHHHHHHHHHHHHHHHHHHHHHHHHHHHHHHHHHHHHHHHHHHHHHHHHHHHHHHTT--------------------------------------PPPPHHHHHHHHHHHHHHH-SSSHHHHHHHHHHHHHHHHTTTT-TTHHHHHHHTSHHHHTS---HHHHHHHHHHHHHHHHSTTS-HHHHHS-HHHHHHHHHHHHHHHHHTS-HHHHHHHHHHTT-----

pLDDT: mean 77.51, std 19.07, range [38.16, 98.56]

Foldseek 3Di:
DDPDPPDDLVVLLVVLVVLLVVLVVLVVVLVPPDDQDDQPPDDPVVNVVSVVVVVVNVVVSVVSVVSSVVSVVSSVVSVVVSVVVVVVVVVVVVVVVCCVVVVPDDDDPPDDDDDDDDDDDDDDDDPDDDDDDDPDDDDPPPDPAAQLVLLLVLLVVLCVVAVQWLSVLCNVVSVVVCVVCNRVQRQNVSVCCVPPCSVLRNHGLALVSLLVVLVSQCVCCVDPSHDPVSVVQDSVNSSVSSVVSVLVVLVVDDPVVSVVSCVVRVHDNDD

Sequence (271 aa):
MSDGFDVSVEELRRHAAAVGDLAGQVSSAGAATPPPVGGDAFSTIGAFFTQALVSAGEQLREALETGTRSVADVQTGLSAVADVYERVDDTHAQLLRIVDEGGGASPEPRTDATRSAAPADPATGAVQQAGVVPVGLTGPVQAPPGQRAKAIAVLQRISKENPVSVATVALPEVRWLYSWAKDNLSAKIGDHYERDIPHLLSRPPTDANLREVVETETRFWHSTEGNWAGRMLSADDRFDRLVNSRTEWLNAMPPAERDRIARELGVQLGR

InterPro domains:
  IPR022536 ESX-1 secretion-associated protein EspC [PF10824] (1-95)